Protein AF-A0A2G3A0T7-F1 (afdb_monomer_lite)

Radius of gyration: 26.29 Å; chains: 1; bounding box: 68×74×48 Å

Organism: Capsicum annuum (NCBI:txid4072)

Foldseek 3Di:
DDDQDQDPVDDDPVVNVVVVVVVCVPPPPCVVVVVVVVVVSCPPDDPVVVVVVVVVVVVCVVVCVDPPPPVVVVVVVVVVVPPDDDDPPDVVVVVVVVVVVVVVVVPDDDDDDDDDDDDDDDDDDDDDDPDPDDPPDCQPFFAAFPVRHFDKAPFWWQKFFDDPQDFQGKAWFQPDPDPVDSDDIFIFTDRPHSYATKGKDDQVDRTDGHGFPHWIWIAGQDCDDPVDNDRGFTWFFADQDPVLRWTFITTDADPHPQEDVRLRRIWGWHDDDPHIWIWRDDPSYVPDDDDTATWPFGQDPNTRTITGDNDTGGIGIGTDD

pLDDT: mean 70.05, std 23.47, range [32.56, 98.44]

InterPro domains:
  IPR002160 Proteinase inhibitor I3, Kunitz legume [PF00197] (143-319)
  IPR002160 Proteinase inhibitor I3, Kunitz legume [PTHR33107] (137-319)
  IPR002160 Proteinase inhibitor I3, Kunitz legume [SM00452] (142-321)
  IPR011065 Kunitz inhibitor STI-like superfamily [SSF50386] (140-319)

Secondary structure (DSSP, 8-state):
---PPPP-S-S-HHHHHHHHHHHHTT-TT-HHHHHHHHHHHHTT--HHHHHHHHHHHHHHHHTT----HHHHHHHHHHHHHH--S---TTHHHHHHHHHHHHHHTT--------------------------PPP---TTTB-B-TTSPBPBTT--EEEEE--TT---EEEEEE--S-TT---SEEEEEESSS-BPPEEEEBTTBSSSBPBTT--BEEEEE-S--SS-S-SEEEEEEEEEETTTTEEEEEEEE--S--STTTGGG-BEEEEETTEEEEEE---S-TT-----EEEEEEEETTEEEEEEESSPPPEEEEE--

Structure (mmCIF, N/CA/C/O backbone):
data_AF-A0A2G3A0T7-F1
#
_entry.id   AF-A0A2G3A0T7-F1
#
loop_
_atom_site.group_PDB
_atom_site.id
_atom_site.type_symbol
_atom_site.label_atom_id
_atom_site.label_alt_id
_atom_site.label_comp_id
_atom_site.label_asym_id
_atom_site.label_entity_id
_atom_site.label_seq_id
_atom_site.pdbx_PDB_ins_code
_atom_site.Cartn_x
_atom_site.Cartn_y
_atom_site.Cartn_z
_atom_site.occupancy
_atom_site.B_iso_or_equiv
_atom_site.auth_seq_id
_atom_site.auth_comp_id
_atom_site.auth_asym_id
_atom_site.auth_atom_id
_atom_site.pdbx_PDB_model_num
ATOM 1 N N . MET A 1 1 ? 21.522 -25.160 23.144 1.00 37.66 1 MET A N 1
ATOM 2 C CA . MET A 1 1 ? 20.423 -25.607 22.257 1.00 37.66 1 MET A CA 1
ATOM 3 C C . MET A 1 1 ? 19.149 -24.912 22.703 1.00 37.66 1 MET A C 1
ATOM 5 O O . MET A 1 1 ? 18.962 -24.845 23.916 1.00 37.66 1 MET A O 1
ATOM 9 N N . PRO A 1 2 ? 18.321 -24.372 21.790 1.00 40.88 2 PRO A N 1
ATOM 10 C CA . PRO A 1 2 ? 17.010 -23.852 22.168 1.00 40.88 2 PRO A CA 1
ATOM 11 C C . PRO A 1 2 ? 16.189 -24.997 22.768 1.00 40.88 2 PRO A C 1
ATOM 13 O O . PRO A 1 2 ? 16.225 -26.115 22.252 1.00 40.88 2 PRO A O 1
ATOM 16 N N . LYS A 1 3 ? 15.519 -24.745 23.892 1.00 46.75 3 LYS A N 1
ATOM 17 C CA . LYS A 1 3 ? 14.607 -25.710 24.509 1.00 46.75 3 LYS A CA 1
ATOM 18 C C . LYS A 1 3 ? 13.238 -25.510 23.863 1.00 46.75 3 LYS A C 1
ATOM 20 O O . LYS A 1 3 ? 12.672 -24.433 24.006 1.00 46.75 3 LYS A O 1
ATOM 25 N N . PHE A 1 4 ? 12.752 -26.512 23.138 1.00 52.09 4 PHE A N 1
ATOM 26 C CA . PHE A 1 4 ? 11.410 -26.509 22.554 1.00 52.09 4 PHE A CA 1
ATOM 27 C C . PHE A 1 4 ? 10.452 -27.257 23.490 1.00 52.09 4 PHE A C 1
ATOM 29 O O . PHE A 1 4 ? 10.818 -28.297 24.042 1.00 52.09 4 PHE A O 1
ATOM 36 N N . GLU A 1 5 ? 9.248 -26.722 23.689 1.00 53.47 5 GLU A N 1
ATOM 37 C CA . GLU A 1 5 ? 8.197 -27.375 24.478 1.00 53.47 5 GLU A CA 1
ATOM 38 C C . GLU A 1 5 ? 7.549 -28.505 23.670 1.00 53.47 5 GLU A C 1
ATOM 40 O O . GLU A 1 5 ? 7.187 -28.317 22.510 1.00 53.47 5 GLU A O 1
ATOM 45 N N . LYS A 1 6 ? 7.402 -29.686 24.285 1.00 55.03 6 LYS A N 1
ATOM 46 C CA . LYS A 1 6 ? 6.660 -30.811 23.700 1.00 55.03 6 LYS A CA 1
ATOM 47 C C . LYS A 1 6 ? 5.160 -30.525 23.771 1.00 55.03 6 LYS A C 1
ATOM 49 O O . LYS A 1 6 ? 4.695 -29.987 24.771 1.00 55.03 6 LYS A O 1
ATOM 54 N N . TYR A 1 7 ? 4.414 -30.911 22.738 1.00 51.22 7 TYR A N 1
ATOM 55 C CA . TYR A 1 7 ? 2.954 -30.851 22.761 1.00 51.22 7 TYR A CA 1
ATOM 56 C C . TYR A 1 7 ? 2.413 -31.836 23.802 1.00 51.22 7 TYR A C 1
ATOM 58 O O . TYR A 1 7 ? 2.694 -33.031 23.724 1.00 51.22 7 TYR A O 1
ATOM 66 N N . ASP A 1 8 ? 1.654 -31.344 24.774 1.00 54.09 8 ASP A N 1
ATOM 67 C CA . ASP A 1 8 ? 1.143 -32.120 25.909 1.00 54.09 8 ASP A CA 1
ATOM 68 C C . ASP A 1 8 ? -0.277 -32.668 25.680 1.00 54.09 8 ASP A C 1
ATOM 70 O O . ASP A 1 8 ? -0.923 -33.125 26.619 1.00 54.09 8 ASP A O 1
ATOM 74 N N . VAL A 1 9 ? -0.745 -32.677 24.422 1.00 46.41 9 VAL A N 1
ATOM 75 C CA . VAL A 1 9 ? -2.073 -33.169 23.996 1.00 46.41 9 VAL A CA 1
ATOM 76 C C . VAL A 1 9 ? -3.235 -32.267 24.454 1.00 46.41 9 VAL A C 1
ATOM 78 O O . VAL A 1 9 ? -4.388 -32.496 24.085 1.00 46.41 9 VAL A O 1
ATOM 81 N N . HIS A 1 10 ? -2.959 -31.178 25.178 1.00 49.62 10 HIS A N 1
ATOM 82 C CA . HIS A 1 10 ? -3.957 -30.191 25.570 1.00 49.62 10 HIS A CA 1
ATOM 83 C C . HIS A 1 10 ? -3.736 -28.855 24.841 1.00 49.62 10 HIS A C 1
ATOM 85 O O . HIS A 1 10 ? -2.662 -28.266 24.851 1.00 49.62 10 HIS A O 1
ATOM 91 N N . GLY A 1 11 ? -4.787 -28.364 24.176 1.00 55.69 11 GLY A N 1
ATOM 92 C CA . GLY A 1 11 ? -4.761 -27.124 23.390 1.00 55.69 11 GLY A CA 1
ATOM 93 C C . GLY A 1 11 ? -4.838 -27.357 21.882 1.00 55.69 11 GLY A C 1
ATOM 94 O O . GLY A 1 11 ? -4.866 -28.490 21.419 1.00 55.69 11 GLY A O 1
ATOM 95 N N . ASP A 1 12 ? -4.910 -26.279 21.103 1.00 53.34 12 ASP A N 1
ATOM 96 C CA . ASP A 1 12 ? -5.075 -26.357 19.649 1.00 53.34 12 ASP A CA 1
ATOM 97 C C . ASP A 1 12 ? -3.777 -26.827 18.945 1.00 53.34 12 ASP A C 1
ATOM 99 O O . ASP A 1 12 ? -2.753 -26.129 19.008 1.00 53.34 12 ASP A O 1
ATOM 103 N N . PRO A 1 13 ? -3.802 -27.972 18.231 1.00 48.03 13 PRO A N 1
ATOM 104 C CA . PRO A 1 13 ? -2.652 -28.477 17.485 1.00 48.03 13 PRO A CA 1
ATOM 105 C C . PRO A 1 13 ? -2.130 -27.492 16.429 1.00 48.03 13 PRO A C 1
ATOM 107 O O . PRO A 1 13 ? -0.926 -27.460 16.163 1.00 48.03 13 PRO A O 1
ATOM 110 N N . VAL A 1 14 ? -3.008 -26.668 15.838 1.00 48.84 14 VAL A N 1
ATOM 111 C CA . VAL A 1 14 ? -2.636 -25.686 14.804 1.00 48.84 14 VAL A CA 1
ATOM 112 C C . VAL A 1 14 ? -1.808 -24.558 15.413 1.00 48.84 14 VAL A C 1
ATOM 114 O O . VAL A 1 14 ? -0.785 -24.159 14.852 1.00 48.84 14 VAL A O 1
ATOM 117 N N . THR A 1 15 ? -2.200 -24.084 16.592 1.00 52.69 15 THR A N 1
ATOM 118 C CA . THR A 1 15 ? -1.457 -23.086 17.367 1.00 52.69 15 THR A CA 1
ATOM 119 C C . THR A 1 15 ? -0.093 -23.615 17.812 1.00 52.69 15 THR A C 1
ATOM 121 O O . THR A 1 15 ? 0.907 -22.900 17.693 1.00 52.69 15 THR A O 1
ATOM 124 N N . HIS A 1 16 ? -0.012 -24.877 18.249 1.00 51.62 16 HIS A N 1
ATOM 125 C CA . HIS A 1 16 ? 1.265 -25.493 18.621 1.00 51.62 16 HIS A CA 1
ATOM 126 C C . HIS A 1 16 ? 2.205 -25.633 17.412 1.00 51.62 16 HIS A C 1
ATOM 128 O O . HIS A 1 16 ? 3.370 -25.237 17.481 1.00 51.62 16 HIS A O 1
ATOM 134 N N . LEU A 1 17 ? 1.684 -26.102 16.273 1.00 50.59 17 LEU A N 1
ATOM 135 C CA . LEU A 1 17 ? 2.450 -26.229 15.032 1.00 50.59 17 LEU A CA 1
ATOM 136 C C . LEU A 1 17 ? 2.937 -24.862 14.525 1.00 50.59 17 LEU A C 1
ATOM 138 O O . LEU A 1 17 ? 4.091 -24.718 14.127 1.00 50.59 17 LEU A O 1
ATOM 142 N N . ARG A 1 18 ? 2.093 -23.827 14.608 1.00 53.72 18 ARG A N 1
ATOM 143 C CA . ARG A 1 18 ? 2.446 -22.451 14.229 1.00 53.72 18 ARG A CA 1
ATOM 144 C C . ARG A 1 18 ? 3.548 -21.877 15.125 1.00 53.72 18 ARG A C 1
ATOM 146 O O . ARG A 1 18 ? 4.493 -21.280 14.611 1.00 53.72 18 ARG A O 1
ATOM 153 N N . ARG A 1 19 ? 3.474 -22.094 16.445 1.00 56.75 19 ARG A N 1
ATOM 154 C CA . ARG A 1 19 ? 4.521 -21.691 17.404 1.00 56.75 19 ARG A CA 1
ATOM 155 C C . ARG A 1 19 ? 5.843 -22.406 17.113 1.00 56.75 19 ARG A C 1
ATOM 157 O O . ARG A 1 19 ? 6.885 -21.754 17.099 1.00 56.75 19 ARG A O 1
ATOM 164 N N . TYR A 1 20 ? 5.792 -23.703 16.817 1.00 50.97 20 TYR A N 1
ATOM 165 C CA . TYR A 1 20 ? 6.959 -24.487 16.417 1.00 50.97 20 TYR A CA 1
ATOM 166 C C . TYR A 1 20 ? 7.601 -23.930 15.134 1.00 50.97 20 TYR A C 1
ATOM 168 O O . TYR A 1 20 ? 8.773 -23.561 15.154 1.00 50.97 20 TYR A O 1
ATOM 176 N N . CYS A 1 21 ? 6.832 -23.736 14.054 1.00 50.28 21 CYS A N 1
ATOM 177 C CA . CYS A 1 21 ? 7.324 -23.146 12.799 1.00 50.28 21 CYS A CA 1
ATOM 178 C C . CYS A 1 21 ? 7.928 -21.742 12.982 1.00 50.28 21 CYS A C 1
ATOM 180 O O . CYS A 1 21 ? 8.931 -21.411 12.348 1.00 50.28 21 CYS A O 1
ATOM 182 N N . ASN A 1 22 ? 7.363 -20.927 13.875 1.00 54.09 22 ASN A N 1
ATOM 183 C CA . ASN A 1 22 ? 7.884 -19.593 14.173 1.00 54.09 22 ASN A CA 1
ATOM 184 C C . ASN A 1 22 ? 9.228 -19.634 14.919 1.00 54.09 22 ASN A C 1
ATOM 186 O O . ASN A 1 22 ? 10.112 -18.838 14.609 1.00 54.09 22 ASN A O 1
ATOM 190 N N . GLN A 1 23 ? 9.436 -20.589 15.833 1.00 50.72 23 GLN A N 1
ATOM 191 C CA . GLN A 1 23 ? 10.726 -20.773 16.516 1.00 50.72 23 GLN A CA 1
ATOM 192 C C . GLN A 1 23 ? 11.813 -21.359 15.588 1.00 50.72 23 GLN A C 1
ATOM 194 O O . GLN A 1 23 ? 13.008 -21.168 15.824 1.00 50.72 23 GLN A O 1
ATOM 199 N N . LEU A 1 24 ? 11.420 -22.016 14.489 1.00 47.44 24 LEU A N 1
ATOM 200 C CA . LEU A 1 24 ? 12.338 -22.530 13.464 1.00 47.44 24 LEU A CA 1
ATOM 201 C C . LEU A 1 24 ? 12.912 -21.452 12.535 1.00 47.44 24 LEU A C 1
ATOM 203 O O . LEU A 1 24 ? 14.000 -21.657 11.991 1.00 47.44 24 LEU A O 1
ATOM 207 N N . ARG A 1 25 ? 12.261 -20.285 12.398 1.00 52.59 25 ARG A N 1
ATOM 208 C CA . ARG A 1 25 ? 12.725 -19.182 11.524 1.00 52.59 25 ARG A CA 1
ATOM 209 C C . ARG A 1 25 ? 14.124 -18.650 11.870 1.00 52.59 25 ARG A C 1
ATOM 211 O O . ARG A 1 25 ? 14.748 -18.032 11.016 1.00 52.59 25 ARG A O 1
ATOM 218 N N . GLY A 1 26 ? 14.645 -18.925 13.070 1.00 46.41 26 GLY A N 1
ATOM 219 C CA . GLY A 1 26 ? 16.006 -18.558 13.493 1.00 46.41 26 GLY A CA 1
ATOM 220 C C . GLY A 1 26 ? 17.094 -19.626 13.279 1.00 46.41 26 GLY A C 1
ATOM 221 O O . GLY A 1 26 ? 18.244 -19.396 13.646 1.00 46.41 26 GLY A O 1
ATOM 222 N N . SER A 1 27 ? 16.767 -20.801 12.724 1.00 44.50 27 SER A N 1
ATOM 223 C CA . SER A 1 27 ? 17.650 -21.984 12.715 1.00 44.50 27 SER A CA 1
ATOM 224 C C . SER A 1 27 ? 18.099 -22.378 11.303 1.00 44.50 27 SER A C 1
ATOM 226 O O . SER A 1 27 ? 17.616 -23.356 10.741 1.00 44.50 27 SER A O 1
ATOM 228 N N . ARG A 1 28 ? 19.034 -21.638 10.700 1.00 42.53 28 ARG A N 1
ATOM 229 C CA . ARG A 1 28 ? 19.547 -21.962 9.355 1.00 42.53 28 ARG A CA 1
ATOM 230 C C . ARG A 1 28 ? 20.498 -23.179 9.403 1.00 42.53 28 ARG A C 1
ATOM 232 O O . ARG A 1 28 ? 21.482 -23.138 10.140 1.00 42.53 28 ARG A O 1
ATOM 239 N N . GLY A 1 29 ? 20.222 -24.232 8.619 1.00 43.25 29 GLY A N 1
ATOM 240 C CA . GLY A 1 29 ? 21.136 -25.366 8.368 1.00 43.25 29 GLY A CA 1
ATOM 241 C C . GLY A 1 29 ? 21.044 -26.575 9.315 1.00 43.25 29 GLY A C 1
ATOM 242 O O . GLY A 1 29 ? 22.068 -27.185 9.617 1.00 43.25 29 GLY A O 1
ATOM 243 N N . LYS A 1 30 ? 19.854 -26.908 9.833 1.00 43.34 30 LYS A N 1
ATOM 244 C CA . LYS A 1 30 ? 19.627 -28.091 10.697 1.00 43.34 30 LYS A CA 1
ATOM 245 C C . LYS A 1 30 ? 18.439 -28.952 10.242 1.00 43.34 30 LYS A C 1
ATOM 247 O O . LYS A 1 30 ? 17.829 -29.614 11.076 1.00 43.34 30 LYS A O 1
ATOM 252 N N . GLU A 1 31 ? 18.102 -28.948 8.948 1.00 43.31 31 GLU A N 1
ATOM 253 C CA . GLU A 1 31 ? 16.906 -29.621 8.411 1.00 43.31 31 GLU A CA 1
ATOM 254 C C . GLU A 1 31 ? 16.818 -31.121 8.768 1.00 43.31 31 GLU A C 1
ATOM 256 O O . GLU A 1 31 ? 15.739 -31.610 9.089 1.00 43.31 31 GLU A O 1
ATOM 261 N N . GLU A 1 32 ? 17.941 -31.843 8.815 1.00 37.69 32 GLU A N 1
ATOM 262 C CA . GLU A 1 32 ? 17.977 -33.281 9.148 1.00 37.69 32 GLU A CA 1
ATOM 263 C C . GLU A 1 32 ? 17.625 -33.574 10.619 1.00 37.69 32 GLU A C 1
ATOM 265 O O . GLU A 1 32 ? 16.897 -34.520 10.919 1.00 37.69 32 GLU A O 1
ATOM 270 N N . LEU A 1 33 ? 18.077 -32.720 11.543 1.00 38.34 33 LEU A N 1
ATOM 271 C CA . LEU A 1 33 ? 17.747 -32.796 12.973 1.00 38.34 33 LEU A CA 1
ATOM 272 C C . LEU A 1 33 ? 16.274 -32.453 13.234 1.00 38.34 33 LEU A C 1
ATOM 274 O O . LEU A 1 33 ? 15.695 -32.924 14.207 1.00 38.34 33 LEU A O 1
ATOM 278 N N . LEU A 1 34 ? 15.676 -31.641 12.359 1.00 42.34 34 LEU A N 1
ATOM 279 C CA . LEU A 1 34 ? 14.283 -31.207 12.428 1.00 42.34 34 LEU A CA 1
ATOM 280 C C . LEU A 1 34 ? 13.319 -32.268 11.895 1.00 42.34 34 LEU A C 1
ATOM 282 O O . LEU A 1 34 ? 12.273 -32.486 12.500 1.00 42.34 34 LEU A O 1
ATOM 286 N N . MET A 1 35 ? 13.697 -32.977 10.829 1.00 44.88 35 MET A N 1
ATOM 287 C CA . MET A 1 35 ? 12.936 -34.124 10.323 1.00 44.88 35 MET A CA 1
ATOM 288 C C . MET A 1 35 ? 12.949 -35.292 11.317 1.00 44.88 35 MET A C 1
ATOM 290 O O . MET A 1 35 ? 11.902 -35.875 11.580 1.00 44.88 35 MET A O 1
ATOM 294 N N . ALA A 1 36 ? 14.093 -35.563 11.959 1.00 41.41 36 ALA A N 1
ATOM 295 C CA . ALA A 1 36 ? 14.185 -36.571 13.018 1.00 41.41 36 ALA A CA 1
ATOM 296 C C . ALA A 1 36 ? 13.310 -36.230 14.244 1.00 41.41 36 ALA A C 1
ATOM 298 O O . ALA A 1 36 ? 12.705 -37.118 14.837 1.00 41.41 36 ALA A O 1
ATOM 299 N N . TYR A 1 37 ? 13.201 -34.944 14.602 1.00 44.84 37 TYR A N 1
ATOM 300 C CA . TYR A 1 37 ? 12.363 -34.481 15.717 1.00 44.84 37 TYR A CA 1
ATOM 301 C C . TYR A 1 37 ? 10.867 -34.450 15.366 1.00 44.84 37 TYR A C 1
ATOM 303 O O . TYR A 1 37 ? 10.023 -34.669 16.234 1.00 44.84 37 TYR A O 1
ATOM 311 N N . PHE A 1 38 ? 10.527 -34.188 14.098 1.00 48.66 38 PHE A N 1
ATOM 312 C CA . PHE A 1 38 ? 9.159 -34.296 13.593 1.00 48.66 38 PHE A CA 1
ATOM 313 C C . PHE A 1 38 ? 8.677 -35.749 13.647 1.00 48.66 38 PHE A C 1
ATOM 315 O O . PHE A 1 38 ? 7.606 -35.995 14.198 1.00 48.66 38 PHE A O 1
ATOM 322 N N . ASP A 1 39 ? 9.499 -36.705 13.212 1.00 46.19 39 ASP A N 1
ATOM 323 C CA . ASP A 1 39 ? 9.243 -38.139 13.399 1.00 46.19 39 ASP A CA 1
ATOM 324 C C . ASP A 1 39 ? 9.080 -38.507 14.886 1.00 46.19 39 ASP A C 1
ATOM 326 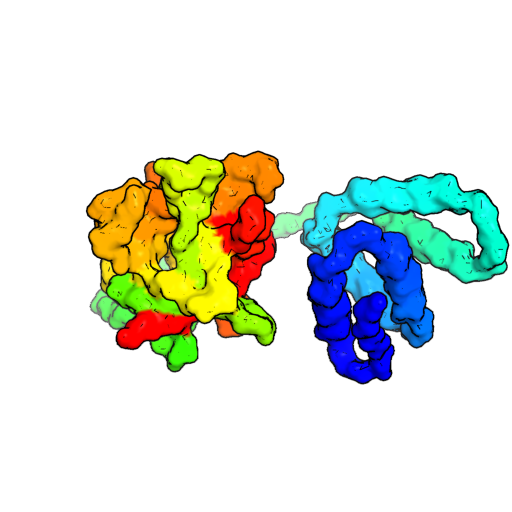O O . ASP A 1 39 ? 8.147 -39.222 15.254 1.00 46.19 39 ASP A O 1
ATOM 330 N N . GLU A 1 40 ? 9.916 -37.957 15.776 1.00 46.09 40 GLU A N 1
ATOM 331 C CA . GLU A 1 40 ? 9.810 -38.179 17.227 1.00 46.09 40 GLU A CA 1
ATOM 332 C C . GLU A 1 40 ? 8.498 -37.605 17.811 1.00 46.09 40 GLU A C 1
ATOM 334 O O . GLU A 1 40 ? 7.885 -38.210 18.696 1.00 46.09 40 GLU A O 1
ATOM 339 N N . SER A 1 41 ? 8.011 -36.484 17.258 1.00 46.25 41 SER A N 1
ATOM 340 C CA . SER A 1 41 ? 6.737 -35.833 17.615 1.00 46.25 41 SER A CA 1
ATOM 341 C C . SER A 1 41 ? 5.486 -36.571 17.120 1.00 46.25 41 SER A C 1
ATOM 343 O O . SER A 1 41 ? 4.375 -36.268 17.561 1.00 46.25 41 SER A O 1
ATOM 345 N N . LEU A 1 42 ? 5.647 -37.530 16.201 1.00 50.50 42 LEU A N 1
ATOM 346 C CA . LEU A 1 42 ? 4.579 -38.422 15.743 1.00 50.50 42 LEU A CA 1
ATOM 347 C C . LEU A 1 42 ? 4.444 -39.668 16.631 1.00 50.50 42 LEU A C 1
ATOM 349 O O . LEU A 1 42 ? 3.423 -40.357 16.554 1.00 50.50 42 LEU A O 1
ATOM 353 N N . SER A 1 43 ? 5.421 -39.949 17.503 1.00 45.59 43 SER A N 1
ATOM 354 C CA . SER A 1 43 ? 5.334 -41.082 18.424 1.00 45.59 43 SER A CA 1
ATOM 355 C C . SER A 1 43 ? 4.227 -40.854 19.466 1.00 45.59 43 SER A C 1
ATOM 357 O O . SER A 1 43 ? 4.245 -39.894 20.232 1.00 45.59 43 SER A O 1
ATOM 359 N N . GLY A 1 44 ? 3.220 -41.732 19.462 1.00 49.47 44 GLY A N 1
ATOM 360 C CA . GLY A 1 44 ? 2.085 -41.677 20.392 1.00 49.47 44 GLY A CA 1
ATOM 361 C C . GLY A 1 44 ? 0.808 -41.005 19.870 1.00 49.47 44 GLY A C 1
ATOM 362 O O . GLY A 1 44 ? -0.150 -40.912 20.634 1.00 49.47 44 GLY A O 1
ATOM 363 N N . LYS A 1 45 ? 0.745 -40.577 18.599 1.00 52.66 45 LYS A N 1
ATOM 364 C CA . LYS A 1 45 ? -0.501 -40.063 17.992 1.00 52.66 45 LYS A CA 1
ATOM 365 C C . LYS A 1 45 ? -1.474 -41.187 17.635 1.00 52.66 45 LYS A C 1
ATOM 367 O O . LYS A 1 45 ? -1.062 -42.280 17.243 1.00 52.66 45 LYS A O 1
ATOM 372 N N . SER A 1 46 ? -2.774 -40.916 17.739 1.00 45.56 46 SER A N 1
ATOM 373 C CA . SER A 1 46 ? -3.803 -41.879 17.346 1.00 45.56 46 SER A CA 1
ATOM 374 C C . SER A 1 46 ? -3.934 -41.941 15.820 1.00 45.56 46 SER A C 1
ATOM 376 O O . SER A 1 46 ? -3.816 -40.935 15.121 1.00 45.56 46 SER A O 1
ATOM 378 N N . PHE A 1 47 ? -4.215 -43.130 15.284 1.00 38.41 47 PHE A N 1
ATOM 379 C CA . PHE A 1 47 ? -4.393 -43.369 13.844 1.00 38.41 47 PHE A CA 1
ATOM 380 C C . PHE A 1 47 ? -5.402 -42.402 13.190 1.00 38.41 47 PHE A C 1
ATOM 382 O O . PHE A 1 47 ? -5.209 -41.966 12.060 1.00 38.41 47 PHE A O 1
ATOM 389 N N . ILE A 1 48 ? -6.427 -41.983 13.936 1.00 40.12 48 ILE A N 1
ATOM 390 C CA . ILE A 1 48 ? -7.454 -41.029 13.494 1.00 40.12 48 ILE A CA 1
ATOM 391 C C . ILE A 1 48 ? -6.880 -39.625 13.242 1.00 40.12 48 ILE A C 1
ATOM 393 O O . ILE A 1 48 ? -7.324 -38.931 12.332 1.00 40.12 48 ILE A O 1
ATOM 397 N N . GLU A 1 49 ? -5.887 -39.188 14.014 1.00 44.72 49 GLU A N 1
ATOM 398 C CA . GLU A 1 49 ? -5.248 -37.877 13.826 1.00 44.72 49 GLU A CA 1
ATOM 399 C C . GLU A 1 49 ? -4.332 -37.875 12.602 1.00 44.72 49 GLU A C 1
ATOM 401 O O . GLU A 1 49 ? -4.233 -36.870 11.900 1.00 44.72 49 GLU A O 1
ATOM 406 N N . VAL A 1 50 ? -3.720 -39.023 12.303 1.00 46.09 50 VAL A N 1
ATOM 407 C CA . VAL A 1 50 ? -2.931 -39.226 11.083 1.00 46.09 50 VAL A CA 1
ATOM 408 C C . VAL A 1 50 ? -3.833 -39.259 9.846 1.00 46.09 50 VAL A C 1
ATOM 410 O O . VAL A 1 50 ? -3.511 -38.610 8.852 1.00 46.09 50 VAL A O 1
ATOM 413 N N . LEU A 1 51 ? -4.994 -39.920 9.923 1.00 42.47 51 LEU A N 1
ATOM 414 C CA . LEU A 1 51 ? -5.991 -39.929 8.846 1.00 42.47 51 LEU A CA 1
ATOM 415 C C . LEU A 1 51 ? -6.521 -38.523 8.528 1.00 42.47 51 LEU A C 1
ATOM 417 O O . LEU A 1 51 ? -6.548 -38.138 7.364 1.00 42.47 51 LEU A O 1
ATOM 421 N N . LYS A 1 52 ? -6.830 -37.715 9.550 1.00 44.66 52 LYS A N 1
ATOM 422 C CA . LYS A 1 52 ? -7.280 -36.321 9.369 1.00 44.66 52 LYS A CA 1
ATOM 423 C C . LYS A 1 52 ? -6.241 -35.446 8.667 1.00 44.66 52 LYS A C 1
ATOM 425 O O . LYS A 1 52 ? -6.593 -34.598 7.852 1.00 44.66 52 LYS A O 1
ATOM 430 N N . MET A 1 53 ? -4.955 -35.651 8.956 1.00 49.75 53 MET A N 1
ATOM 431 C CA . MET A 1 53 ? -3.878 -34.941 8.257 1.00 49.75 53 MET A CA 1
ATOM 432 C C . MET A 1 53 ? -3.753 -35.397 6.796 1.00 49.75 53 MET A C 1
ATOM 434 O O . MET A 1 53 ? -3.508 -34.562 5.928 1.00 49.75 53 MET A O 1
ATOM 438 N N . GLY A 1 54 ? -3.967 -36.686 6.516 1.00 45.97 54 GLY A N 1
ATOM 439 C CA . GLY A 1 54 ? -4.007 -37.229 5.155 1.00 45.97 54 GLY A CA 1
ATOM 440 C C . GLY A 1 54 ? -5.155 -36.659 4.317 1.00 45.97 54 GLY A C 1
ATOM 441 O O . GLY A 1 54 ? -4.914 -36.169 3.216 1.00 45.97 54 GLY A O 1
ATOM 442 N N . GLU A 1 55 ? -6.371 -36.630 4.866 1.00 46.56 55 GLU A N 1
ATOM 443 C CA . GLU A 1 55 ? -7.569 -36.091 4.200 1.00 46.56 55 GLU A CA 1
ATOM 444 C C . GLU A 1 55 ? -7.426 -34.596 3.869 1.00 46.56 55 GLU A C 1
ATOM 446 O O . GLU A 1 55 ? -7.778 -34.160 2.775 1.00 46.56 55 GLU A O 1
ATOM 451 N N . MET A 1 56 ? -6.825 -33.805 4.767 1.00 50.16 56 MET A N 1
ATOM 452 C CA . MET A 1 56 ? -6.548 -32.381 4.526 1.00 50.16 56 MET A CA 1
ATOM 453 C C . MET A 1 56 ? -5.497 -32.140 3.431 1.00 50.16 56 MET A C 1
ATOM 455 O O . MET A 1 56 ? -5.524 -31.105 2.761 1.00 50.16 56 MET A O 1
ATOM 459 N N . ILE A 1 57 ? -4.548 -33.064 3.262 1.00 51.31 57 ILE A N 1
ATOM 460 C CA . ILE A 1 57 ? -3.554 -33.006 2.183 1.00 51.31 57 ILE A CA 1
ATOM 461 C C . ILE A 1 57 ? -4.207 -33.412 0.857 1.00 51.31 57 ILE A C 1
ATOM 463 O O . ILE A 1 57 ? -3.977 -32.755 -0.157 1.00 51.31 57 ILE A O 1
ATOM 467 N N . GLU A 1 58 ? -5.055 -34.440 0.867 1.00 46.09 58 GLU A N 1
ATOM 468 C CA . GLU A 1 58 ? -5.799 -34.914 -0.301 1.00 46.09 58 GLU A CA 1
ATOM 469 C C . GLU A 1 58 ? -6.767 -33.851 -0.844 1.00 46.09 58 GLU A C 1
ATOM 471 O O . GLU A 1 58 ? -6.762 -33.576 -2.045 1.00 46.09 58 GLU A O 1
ATOM 476 N N . ASP A 1 59 ? -7.526 -33.188 0.033 1.00 48.38 59 ASP A N 1
ATOM 477 C CA . ASP A 1 59 ? -8.430 -32.084 -0.316 1.00 48.38 59 ASP A CA 1
ATOM 478 C C . ASP A 1 59 ? -7.675 -30.911 -0.963 1.00 48.38 59 ASP A C 1
ATOM 480 O O . ASP A 1 59 ? -8.065 -30.391 -2.010 1.00 48.38 59 ASP A O 1
ATOM 484 N N . ARG A 1 60 ? -6.505 -30.553 -0.421 1.00 48.62 60 ARG A N 1
ATOM 485 C CA . ARG A 1 60 ? -5.656 -29.478 -0.962 1.00 48.62 60 ARG A CA 1
ATOM 486 C C . ARG A 1 60 ? -4.940 -29.840 -2.267 1.00 48.62 60 ARG A C 1
ATOM 488 O O . ARG A 1 60 ? -4.568 -28.937 -3.017 1.00 48.62 60 ARG A O 1
ATOM 495 N N . ILE A 1 61 ? -4.752 -31.129 -2.555 1.00 49.03 61 ILE A N 1
ATOM 496 C CA . ILE A 1 61 ? -4.265 -31.616 -3.856 1.00 49.03 61 ILE A CA 1
ATOM 497 C C . ILE A 1 61 ? -5.407 -31.606 -4.882 1.00 49.03 61 ILE A C 1
ATOM 499 O O . ILE A 1 61 ? -5.223 -31.079 -5.978 1.00 49.03 61 ILE A O 1
ATOM 503 N N . LYS A 1 62 ? -6.594 -32.115 -4.520 1.00 44.47 62 LYS A N 1
ATOM 504 C CA . LYS A 1 62 ? -7.794 -32.149 -5.381 1.00 44.47 62 LYS A CA 1
ATOM 505 C C . LYS A 1 62 ? -8.280 -30.755 -5.777 1.00 44.47 62 LYS A C 1
ATOM 507 O O . LYS A 1 62 ? -8.692 -30.550 -6.912 1.00 44.47 62 LYS A O 1
ATOM 512 N N . THR A 1 63 ? -8.171 -29.789 -4.869 1.00 48.62 63 THR A N 1
ATOM 513 C CA . THR A 1 63 ? -8.532 -28.381 -5.112 1.00 48.62 63 THR A CA 1
ATOM 514 C C . THR A 1 63 ? -7.424 -27.574 -5.800 1.00 48.62 63 THR A C 1
ATOM 516 O O . THR A 1 63 ? -7.586 -26.378 -6.030 1.00 48.62 63 THR A O 1
ATOM 519 N N . GLY A 1 64 ? -6.283 -28.191 -6.138 1.00 39.78 64 GLY A N 1
ATOM 520 C CA . GLY A 1 64 ? -5.187 -27.525 -6.850 1.00 39.78 64 GLY A CA 1
ATOM 521 C C . GLY A 1 64 ? -4.401 -26.502 -6.019 1.00 39.78 64 GLY A C 1
ATOM 522 O O . GLY A 1 64 ? -3.579 -25.769 -6.566 1.00 39.78 64 GLY A O 1
ATOM 523 N N . HIS A 1 65 ? -4.599 -26.465 -4.698 1.00 43.19 65 HIS A N 1
ATOM 524 C CA . HIS A 1 65 ? -3.883 -25.581 -3.768 1.00 43.19 65 HIS A CA 1
ATOM 525 C C . HIS A 1 65 ? -2.438 -26.031 -3.473 1.00 43.19 65 HIS A C 1
ATOM 527 O O . HIS A 1 65 ? -1.672 -25.285 -2.858 1.00 43.19 65 HIS A O 1
ATOM 533 N N . ILE A 1 66 ? -2.038 -27.230 -3.909 1.00 45.59 66 ILE A N 1
ATOM 534 C CA . ILE A 1 66 ? -0.661 -27.738 -3.831 1.00 45.59 66 ILE A CA 1
ATOM 535 C C . ILE A 1 66 ? -0.177 -28.058 -5.252 1.00 45.59 66 ILE A C 1
ATOM 537 O O . ILE A 1 66 ? -0.527 -29.079 -5.834 1.00 45.59 66 ILE A O 1
ATOM 541 N N . VAL A 1 67 ? 0.658 -27.181 -5.817 1.00 41.53 67 VAL A N 1
ATOM 542 C CA . VAL A 1 67 ? 0.988 -27.171 -7.260 1.00 41.53 67 VAL A CA 1
ATOM 543 C C . VAL A 1 67 ? 2.304 -27.879 -7.612 1.00 41.53 67 VAL A C 1
ATOM 545 O O . VAL A 1 67 ? 2.869 -27.649 -8.677 1.00 41.53 67 VAL A O 1
ATOM 548 N N . SER A 1 68 ? 2.853 -28.742 -6.753 1.00 46.66 68 SER A N 1
ATOM 549 C CA . SER A 1 68 ? 4.099 -29.437 -7.111 1.00 46.66 68 SER A CA 1
ATOM 550 C C . SER A 1 68 ? 4.082 -30.929 -6.834 1.00 46.66 68 SER A C 1
ATOM 552 O O . SER A 1 68 ? 4.840 -31.474 -6.031 1.00 46.66 68 SER A O 1
ATOM 554 N N . PHE A 1 69 ? 3.264 -31.604 -7.636 1.00 42.03 69 PHE A N 1
ATOM 555 C CA . PHE A 1 69 ? 3.374 -33.029 -7.929 1.00 42.03 69 PHE A CA 1
ATOM 556 C C . PHE A 1 69 ? 4.808 -33.441 -8.332 1.00 42.03 69 PHE A C 1
ATOM 558 O O . PHE A 1 69 ? 5.244 -34.545 -8.023 1.00 42.03 69 PHE A O 1
ATOM 565 N N . ALA A 1 70 ? 5.587 -32.546 -8.958 1.00 41.16 70 ALA A N 1
ATOM 566 C CA . ALA A 1 70 ? 6.975 -32.806 -9.352 1.00 41.16 70 ALA A CA 1
ATOM 567 C C . ALA A 1 70 ? 7.944 -32.903 -8.158 1.00 41.16 70 ALA A C 1
ATOM 569 O O . ALA A 1 70 ? 8.815 -33.772 -8.157 1.00 41.16 70 ALA A O 1
ATOM 570 N N . ILE A 1 71 ? 7.773 -32.061 -7.130 1.00 39.94 71 ILE A N 1
ATOM 571 C CA . ILE A 1 71 ? 8.589 -32.107 -5.904 1.00 39.94 71 ILE A CA 1
ATOM 572 C C . ILE A 1 71 ? 8.199 -33.315 -5.050 1.00 39.94 71 ILE A C 1
ATOM 574 O O . ILE A 1 71 ? 9.082 -34.012 -4.553 1.00 39.94 71 ILE A O 1
ATOM 578 N N . LEU A 1 72 ? 6.901 -33.625 -4.943 1.00 41.06 72 LEU A N 1
ATOM 579 C CA . LEU A 1 72 ? 6.454 -34.830 -4.240 1.00 41.06 72 LEU A CA 1
ATOM 580 C C . LEU A 1 72 ? 7.009 -36.098 -4.914 1.00 41.06 72 LEU A C 1
ATOM 582 O O . LEU A 1 72 ? 7.635 -36.923 -4.254 1.00 41.06 72 LEU A O 1
ATOM 586 N N . LYS A 1 73 ? 6.885 -36.203 -6.245 1.00 43.16 73 LYS A N 1
ATOM 587 C CA . LYS A 1 73 ? 7.364 -37.343 -7.047 1.00 43.16 73 LYS A CA 1
ATOM 588 C C . LYS A 1 73 ? 8.890 -37.500 -7.016 1.00 43.16 73 LYS A C 1
ATOM 590 O O . LYS A 1 73 ? 9.374 -38.630 -6.966 1.00 43.16 73 LYS A O 1
ATOM 595 N N . ALA A 1 74 ? 9.646 -36.398 -7.008 1.00 44.72 74 ALA A N 1
ATOM 596 C CA . ALA A 1 74 ? 11.107 -36.424 -6.891 1.00 44.72 74 ALA A CA 1
ATOM 597 C C . ALA A 1 74 ? 11.571 -36.947 -5.519 1.00 44.72 74 ALA A C 1
ATOM 599 O O . ALA A 1 74 ? 12.517 -37.736 -5.449 1.00 44.72 74 ALA A O 1
ATOM 600 N N . THR A 1 75 ? 10.862 -36.573 -4.451 1.00 38.53 75 THR A N 1
ATOM 601 C CA . THR A 1 75 ? 11.133 -37.020 -3.076 1.00 38.53 75 THR A CA 1
ATOM 602 C C . THR A 1 75 ? 10.728 -38.486 -2.867 1.00 38.53 75 THR A C 1
ATOM 604 O O . THR A 1 75 ? 11.473 -39.258 -2.269 1.00 38.53 75 THR A O 1
ATOM 607 N N . THR A 1 76 ? 9.616 -38.948 -3.452 1.00 43.56 76 THR A N 1
ATOM 608 C CA . THR A 1 76 ? 9.229 -40.373 -3.399 1.00 43.56 76 THR A CA 1
ATOM 609 C C . THR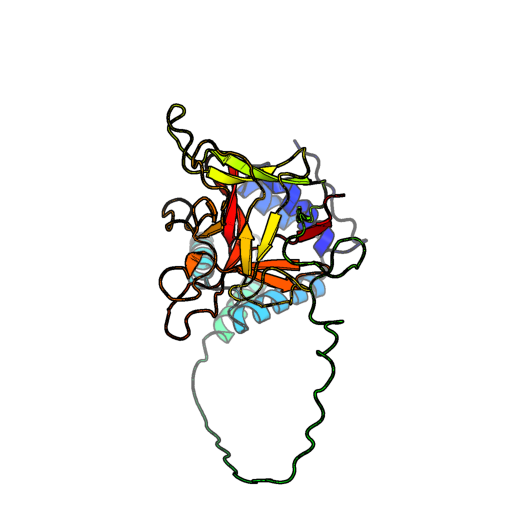 A 1 76 ? 10.204 -41.276 -4.169 1.00 43.56 76 THR A C 1
ATOM 611 O O . THR A 1 76 ? 10.556 -42.357 -3.696 1.00 43.56 76 THR A O 1
ATOM 614 N N . GLN A 1 77 ? 10.696 -40.835 -5.334 1.00 41.25 77 GLN A N 1
ATOM 615 C CA . GLN A 1 77 ? 11.666 -41.596 -6.139 1.00 41.25 77 GLN A CA 1
ATOM 616 C C . GLN A 1 77 ? 13.053 -41.699 -5.485 1.00 41.25 77 GLN A C 1
ATOM 618 O O . GLN A 1 77 ? 13.768 -42.678 -5.710 1.00 41.25 77 GLN A O 1
ATOM 623 N N . THR A 1 78 ? 13.439 -40.718 -4.666 1.00 36.84 78 THR A N 1
ATOM 624 C CA . THR A 1 78 ? 14.682 -40.761 -3.879 1.00 36.84 78 THR A CA 1
ATOM 625 C C . THR A 1 78 ? 14.548 -41.666 -2.655 1.00 36.84 78 THR A C 1
ATOM 627 O O . THR A 1 78 ? 15.468 -42.436 -2.383 1.00 36.84 78 THR A O 1
ATOM 630 N N . ILE A 1 79 ? 13.380 -41.688 -2.003 1.00 44.62 79 ILE A N 1
ATOM 631 C CA . ILE A 1 79 ? 13.079 -42.616 -0.899 1.00 44.62 79 ILE A CA 1
ATOM 632 C C . ILE A 1 79 ? 13.068 -44.080 -1.386 1.00 44.62 79 ILE A C 1
ATOM 634 O O . ILE A 1 79 ? 13.681 -44.942 -0.757 1.00 44.62 79 ILE A O 1
ATOM 638 N N . GLN A 1 80 ? 12.487 -44.369 -2.559 1.00 37.88 80 GLN A N 1
ATOM 639 C CA . GLN A 1 80 ? 12.513 -45.720 -3.150 1.00 37.88 80 GLN A CA 1
ATOM 640 C C . GLN A 1 80 ? 13.919 -46.198 -3.545 1.00 37.88 80 GLN A C 1
ATOM 642 O O . GLN A 1 80 ? 14.211 -47.390 -3.449 1.00 37.88 80 GLN A O 1
ATOM 647 N N . LYS A 1 81 ? 14.808 -45.294 -3.978 1.00 40.69 81 LYS A N 1
ATOM 648 C CA . LYS A 1 81 ? 16.206 -45.636 -4.303 1.00 40.69 81 LYS A CA 1
ATOM 649 C C . LYS A 1 81 ? 17.105 -45.772 -3.070 1.00 40.69 81 LYS A C 1
ATOM 651 O O . LYS A 1 81 ? 18.163 -46.386 -3.182 1.00 40.69 81 LYS A O 1
ATOM 656 N N . GLY A 1 82 ? 16.690 -45.235 -1.921 1.00 39.28 82 GLY A N 1
ATOM 657 C CA . GLY A 1 82 ? 17.430 -45.294 -0.657 1.00 39.28 82 GLY A CA 1
ATOM 658 C C . GLY A 1 82 ? 17.185 -46.552 0.185 1.00 39.28 82 GLY A C 1
ATOM 659 O O . GLY A 1 82 ? 17.969 -46.831 1.087 1.00 39.28 82 GLY A O 1
ATOM 660 N N . SER A 1 83 ? 16.151 -47.349 -0.106 1.00 40.50 83 SER A N 1
ATOM 661 C CA . SER A 1 83 ? 15.826 -48.542 0.690 1.00 40.50 83 SER A CA 1
ATOM 662 C C . SER A 1 83 ? 16.600 -49.785 0.225 1.00 40.50 83 SER A C 1
ATOM 664 O O . SER A 1 83 ? 16.085 -50.685 -0.441 1.00 40.50 83 SER A O 1
ATOM 666 N N . ARG A 1 84 ? 17.882 -49.860 0.594 1.00 41.84 84 ARG A N 1
ATOM 667 C CA . ARG A 1 84 ? 18.563 -51.146 0.802 1.00 41.84 84 ARG A CA 1
ATOM 668 C C . ARG A 1 84 ? 19.352 -51.083 2.104 1.00 41.84 84 ARG A C 1
ATOM 670 O O . ARG A 1 84 ? 20.383 -50.427 2.155 1.00 41.84 84 ARG A O 1
ATOM 677 N N . SER A 1 85 ? 18.890 -51.876 3.080 1.00 40.81 85 SER A N 1
ATOM 678 C CA . SER A 1 85 ? 19.458 -52.095 4.424 1.00 40.81 85 SER A CA 1
ATOM 679 C C . SER A 1 85 ? 19.028 -51.006 5.422 1.00 40.81 85 SER A C 1
ATOM 681 O O . SER A 1 85 ? 19.447 -49.870 5.290 1.00 40.81 85 SER A O 1
ATOM 683 N N . VAL A 1 86 ? 18.174 -51.242 6.427 1.00 32.56 86 VAL A N 1
ATOM 684 C CA . VAL A 1 86 ? 18.309 -52.194 7.549 1.00 32.56 86 VAL A CA 1
ATOM 685 C C . VAL A 1 86 ? 16.924 -52.539 8.148 1.00 32.56 86 VAL A C 1
ATOM 687 O O . VAL A 1 86 ? 15.961 -51.797 8.049 1.00 32.56 86 VAL A O 1
ATOM 690 N N . ARG A 1 87 ? 16.852 -53.721 8.765 1.00 36.81 87 ARG A N 1
ATOM 691 C CA . ARG A 1 87 ? 15.701 -54.510 9.237 1.00 36.81 87 ARG A CA 1
ATOM 692 C C . ARG A 1 87 ? 14.793 -53.828 10.287 1.00 36.81 87 ARG A C 1
ATOM 694 O O . ARG A 1 87 ? 15.128 -53.826 11.465 1.00 36.81 87 ARG A O 1
ATOM 701 N N . GLY A 1 88 ? 13.581 -53.449 9.866 1.00 34.34 88 GLY A N 1
ATOM 702 C CA . GLY A 1 88 ? 12.405 -53.134 10.700 1.00 34.34 88 GLY A CA 1
ATOM 703 C C . GLY A 1 88 ? 11.106 -53.725 10.122 1.00 34.34 88 GLY A C 1
ATOM 704 O O . GLY A 1 88 ? 10.071 -53.071 10.061 1.00 34.34 88 GLY A O 1
ATOM 705 N N . LYS A 1 89 ? 11.174 -54.969 9.630 1.00 40.31 89 LYS A N 1
ATOM 706 C CA . LYS A 1 89 ? 10.119 -55.634 8.848 1.00 40.31 89 LYS A CA 1
ATOM 707 C C . LYS A 1 89 ? 8.898 -56.021 9.694 1.00 40.31 89 LYS A C 1
ATOM 709 O O . LYS A 1 89 ? 8.826 -57.151 10.171 1.00 40.31 89 LYS A O 1
ATOM 714 N N . LYS A 1 90 ? 7.959 -55.089 9.873 1.00 36.78 90 LYS A N 1
ATOM 715 C CA . LYS A 1 90 ? 6.514 -55.396 9.933 1.00 36.78 90 LYS A CA 1
ATOM 716 C C . LYS A 1 90 ? 5.628 -54.168 9.698 1.00 36.78 90 LYS A C 1
ATOM 718 O O . LYS A 1 90 ? 4.563 -54.315 9.131 1.00 36.78 90 LYS A O 1
ATOM 723 N N . TYR A 1 91 ? 6.091 -52.970 10.059 1.00 33.06 91 TYR A N 1
ATOM 724 C CA . TYR A 1 91 ? 5.326 -51.722 9.883 1.00 33.06 91 TYR A CA 1
ATOM 725 C C . TYR A 1 91 ? 5.659 -50.968 8.582 1.00 33.06 91 TYR A C 1
ATOM 727 O O . TYR A 1 91 ? 4.935 -50.069 8.170 1.00 33.06 91 TYR A O 1
ATOM 735 N N . GLU A 1 92 ? 6.748 -51.353 7.915 1.00 35.41 92 GLU A N 1
ATOM 736 C CA . GLU A 1 92 ? 7.239 -50.729 6.680 1.00 35.41 92 GLU A CA 1
ATOM 737 C C . GLU A 1 92 ? 6.502 -51.242 5.426 1.00 35.41 92 GLU A C 1
ATOM 739 O O . GLU A 1 92 ? 6.336 -50.502 4.455 1.00 35.41 92 GLU A O 1
ATOM 744 N N . GLU A 1 93 ? 6.009 -52.488 5.463 1.00 35.50 93 GLU A N 1
ATOM 745 C CA . GLU A 1 93 ? 5.181 -53.078 4.397 1.00 35.50 93 GLU A CA 1
ATOM 746 C C . GLU A 1 93 ? 3.767 -52.480 4.392 1.00 35.50 93 GLU A C 1
ATOM 748 O O . GLU A 1 93 ? 3.252 -52.171 3.319 1.00 35.50 93 GLU A O 1
ATOM 753 N N . ASP A 1 94 ? 3.194 -52.195 5.567 1.00 36.50 94 ASP A N 1
ATOM 754 C CA . ASP A 1 94 ? 1.872 -51.565 5.680 1.00 36.50 94 ASP A CA 1
ATOM 755 C C . ASP A 1 94 ? 1.910 -50.076 5.296 1.00 36.50 94 ASP A C 1
ATOM 757 O O . ASP A 1 94 ? 1.028 -49.599 4.585 1.00 36.50 94 ASP A O 1
ATOM 761 N N . ALA A 1 95 ? 2.967 -49.343 5.673 1.00 38.62 95 ALA A N 1
ATOM 762 C CA . ALA A 1 95 ? 3.163 -47.946 5.272 1.00 38.62 95 ALA A CA 1
ATOM 763 C C . ALA A 1 95 ? 3.477 -47.802 3.771 1.00 38.62 95 ALA A C 1
ATOM 765 O O . ALA A 1 95 ? 2.968 -46.894 3.108 1.00 38.62 95 ALA A O 1
ATOM 766 N N . SER A 1 96 ? 4.264 -48.729 3.211 1.00 38.78 96 SER A N 1
ATOM 767 C CA . SER A 1 96 ? 4.507 -48.793 1.765 1.00 38.78 96 SER A CA 1
ATOM 768 C C . SER A 1 96 ? 3.251 -49.202 0.999 1.00 38.78 96 SER A C 1
ATOM 770 O O . SER A 1 96 ? 3.009 -48.664 -0.077 1.00 38.78 96 SER A O 1
ATOM 772 N N . GLY A 1 97 ? 2.425 -50.096 1.553 1.00 36.91 97 GLY A N 1
ATOM 773 C CA . GLY A 1 97 ? 1.126 -50.480 0.996 1.00 36.91 97 GLY A CA 1
ATOM 774 C C . GLY A 1 97 ? 0.120 -49.327 0.984 1.00 36.91 97 GLY A C 1
ATOM 775 O O . GLY A 1 97 ? -0.559 -49.121 -0.020 1.00 36.91 97 GLY A O 1
ATOM 776 N N . LEU A 1 98 ? 0.090 -48.515 2.047 1.00 41.16 98 LEU A N 1
ATOM 777 C CA . LEU A 1 98 ? -0.728 -47.299 2.138 1.00 41.16 98 LEU A CA 1
ATOM 778 C C . LEU A 1 98 ? -0.279 -46.238 1.126 1.00 41.16 98 LEU A C 1
ATOM 780 O O . LEU A 1 98 ? -1.107 -45.683 0.407 1.00 41.16 98 LEU A O 1
ATOM 784 N N . MET A 1 99 ? 1.033 -46.023 0.988 1.00 39.78 99 MET A N 1
ATOM 785 C CA . MET A 1 99 ? 1.597 -45.156 -0.053 1.00 39.78 99 MET A CA 1
ATOM 786 C C . MET A 1 99 ? 1.330 -45.682 -1.470 1.00 39.78 99 MET A C 1
ATOM 788 O O . MET A 1 99 ? 1.052 -44.899 -2.375 1.00 39.78 99 MET A O 1
ATOM 792 N N . PHE A 1 100 ? 1.369 -46.999 -1.685 1.00 36.34 100 PHE A N 1
ATOM 793 C CA . PHE A 1 100 ? 1.104 -47.613 -2.989 1.00 36.34 100 PHE A CA 1
ATOM 794 C C . PHE A 1 100 ? -0.382 -47.540 -3.377 1.00 36.34 100 PHE A C 1
ATOM 796 O O . PHE A 1 100 ? -0.692 -47.277 -4.539 1.00 36.34 100 PHE A O 1
ATOM 803 N N . LEU A 1 101 ? -1.307 -47.699 -2.422 1.00 35.50 101 LEU A N 1
ATOM 804 C CA . LEU A 1 101 ? -2.752 -47.522 -2.628 1.00 35.50 101 LEU A CA 1
ATOM 805 C C . LEU A 1 101 ? -3.117 -46.058 -2.927 1.00 35.50 101 LEU A C 1
ATOM 807 O O . LEU A 1 101 ? -3.891 -45.812 -3.852 1.00 35.50 101 LEU A O 1
ATOM 811 N N . LEU A 1 102 ? -2.494 -45.096 -2.234 1.00 38.06 102 LEU A N 1
ATOM 812 C CA . LEU A 1 102 ? -2.651 -43.653 -2.487 1.00 38.06 102 LEU A CA 1
ATOM 813 C C . LEU A 1 102 ? -2.153 -43.246 -3.889 1.00 38.06 102 LEU A C 1
ATOM 815 O O . LEU A 1 102 ? -2.779 -42.436 -4.576 1.00 38.06 102 LEU A O 1
ATOM 819 N N . VAL A 1 103 ? -1.060 -43.858 -4.358 1.00 38.41 103 VAL A N 1
ATOM 820 C CA . VAL A 1 103 ? -0.523 -43.646 -5.715 1.00 38.41 103 VAL A CA 1
ATOM 821 C C . VAL A 1 103 ? -1.381 -44.339 -6.782 1.00 38.41 103 VAL A C 1
ATOM 823 O O . VAL A 1 103 ? -1.615 -43.766 -7.846 1.00 38.41 103 VAL A O 1
ATOM 826 N N . SER A 1 104 ? -1.894 -45.540 -6.505 1.00 34.69 104 SER A N 1
ATOM 827 C CA . SER A 1 104 ? -2.709 -46.313 -7.456 1.00 34.69 104 SER A CA 1
ATOM 828 C C . SER A 1 104 ? -4.094 -45.696 -7.675 1.00 34.69 104 SER A C 1
ATOM 830 O O . SER A 1 104 ? -4.568 -45.648 -8.811 1.00 34.69 104 SER A O 1
ATOM 832 N N . ALA A 1 105 ? -4.707 -45.140 -6.624 1.00 36.62 105 ALA A N 1
ATOM 833 C CA . ALA A 1 105 ? -5.969 -44.399 -6.715 1.00 36.62 105 ALA A CA 1
ATOM 834 C C . ALA A 1 105 ? -5.860 -43.117 -7.568 1.00 36.62 105 ALA A C 1
ATOM 836 O O . ALA A 1 105 ? -6.868 -42.627 -8.066 1.00 36.62 105 ALA A O 1
ATOM 837 N N . SER A 1 106 ? -4.639 -42.620 -7.802 1.00 41.03 106 SER A N 1
ATOM 838 C CA . SER A 1 106 ? -4.360 -41.393 -8.562 1.00 41.03 106 SER A CA 1
ATOM 839 C C . SER A 1 106 ? -4.089 -41.620 -10.063 1.00 41.03 106 SER A C 1
ATOM 841 O O . SER A 1 106 ? -3.736 -40.674 -10.761 1.00 41.03 106 SER A O 1
ATOM 843 N N . THR A 1 107 ? -4.217 -42.853 -10.580 1.00 37.59 107 THR A N 1
ATOM 844 C CA . THR A 1 107 ? -3.948 -43.177 -12.006 1.00 37.59 107 THR A CA 1
ATOM 845 C C . THR A 1 107 ? -5.175 -43.540 -12.842 1.00 37.59 107 THR A C 1
ATOM 847 O O . THR A 1 107 ? -5.023 -43.942 -13.991 1.00 37.59 107 THR A O 1
ATOM 850 N N . LYS A 1 108 ? -6.396 -43.340 -12.337 1.00 33.34 108 LYS A N 1
ATOM 851 C CA . LYS A 1 108 ? -7.596 -43.376 -13.185 1.00 33.34 108 LYS A CA 1
ATOM 852 C C . LYS A 1 108 ? -7.994 -41.959 -13.583 1.00 33.34 108 LYS A C 1
ATOM 854 O O . LYS A 1 108 ? -8.771 -41.315 -12.890 1.00 33.34 108 LYS A O 1
ATOM 859 N N . HIS A 1 109 ? -7.453 -41.495 -14.701 1.00 43.19 109 HIS A N 1
ATOM 860 C CA . HIS A 1 109 ? -8.248 -40.682 -15.611 1.00 43.19 109 HIS A CA 1
ATOM 861 C C . HIS A 1 109 ? -8.823 -41.661 -16.628 1.00 43.19 109 HIS A C 1
ATOM 863 O O . HIS A 1 109 ? -8.051 -42.448 -17.167 1.00 43.19 109 HIS A O 1
ATOM 869 N N . ASP A 1 110 ? -10.146 -41.681 -16.786 1.00 34.00 110 ASP A N 1
ATOM 870 C CA . ASP A 1 110 ? -10.793 -41.616 -18.099 1.00 34.00 110 ASP A CA 1
ATOM 871 C C . ASP A 1 110 ? -12.322 -41.745 -17.988 1.00 34.00 110 ASP A C 1
ATOM 873 O O . ASP A 1 110 ? -12.826 -42.599 -17.258 1.00 34.00 110 ASP A O 1
ATOM 877 N N . HIS A 1 111 ? -12.970 -40.909 -18.809 1.00 35.34 111 HIS A N 1
ATOM 878 C CA . HIS A 1 111 ? -14.308 -41.006 -19.410 1.00 35.34 111 HIS A CA 1
ATOM 879 C C . HIS A 1 111 ? -15.528 -40.374 -18.702 1.00 35.34 111 HIS A C 1
ATOM 881 O O . HIS A 1 111 ? -15.922 -40.807 -17.621 1.00 35.34 111 HIS A O 1
ATOM 887 N N . ASP A 1 112 ? -16.091 -39.400 -19.449 1.00 36.31 112 ASP A N 1
ATOM 888 C CA . ASP A 1 112 ? -17.516 -39.212 -19.797 1.00 36.31 112 ASP A CA 1
ATOM 889 C C . ASP A 1 112 ? -18.452 -38.672 -18.688 1.00 36.31 112 ASP A C 1
ATOM 891 O O . ASP A 1 112 ? -18.293 -39.008 -17.520 1.00 36.31 112 ASP A O 1
ATOM 895 N N . ASP A 1 113 ? -19.453 -37.811 -18.902 1.00 40.06 113 ASP A N 1
ATOM 896 C CA . ASP A 1 113 ? -20.090 -37.203 -20.079 1.00 40.06 113 ASP A CA 1
ATOM 897 C C . ASP A 1 113 ? -20.878 -35.949 -19.617 1.00 40.06 113 ASP A C 1
ATOM 899 O O . ASP A 1 113 ? -21.053 -35.704 -18.419 1.00 40.06 113 ASP A O 1
ATOM 903 N N . ASP A 1 114 ? -21.304 -35.191 -20.626 1.00 43.62 114 ASP A N 1
ATOM 904 C CA . ASP A 1 114 ? -22.332 -34.148 -20.757 1.00 43.62 114 ASP A CA 1
ATOM 905 C C . ASP A 1 114 ? -23.461 -34.039 -19.704 1.00 43.62 114 ASP A C 1
ATOM 907 O O . ASP A 1 114 ? -23.926 -35.025 -19.140 1.00 43.62 114 ASP A O 1
ATOM 911 N N . ASP A 1 115 ? -23.973 -32.814 -19.514 1.00 42.09 115 ASP A N 1
ATOM 912 C CA . ASP A 1 115 ? -25.350 -32.499 -19.937 1.00 42.09 115 ASP A CA 1
ATOM 913 C C . ASP A 1 115 ? -25.683 -30.998 -19.812 1.00 42.09 115 ASP A C 1
ATOM 915 O O . ASP A 1 115 ? -25.450 -30.339 -18.793 1.00 42.09 115 ASP A O 1
ATOM 919 N N . ASP A 1 116 ? -26.246 -30.493 -20.909 1.00 48.38 116 ASP A N 1
ATOM 920 C CA . ASP A 1 116 ? -26.870 -29.189 -21.108 1.00 48.38 116 ASP A CA 1
ATOM 921 C C . ASP A 1 116 ? -28.081 -28.957 -20.189 1.00 48.38 116 ASP A C 1
ATOM 923 O O . ASP A 1 116 ? -28.808 -29.887 -19.853 1.00 48.38 116 ASP A O 1
ATOM 927 N N . HIS A 1 117 ? -28.392 -27.683 -19.920 1.00 51.53 117 HIS A N 1
ATOM 928 C CA . HIS A 1 117 ? -29.754 -27.173 -20.122 1.00 51.53 117 HIS A CA 1
ATOM 929 C C . HIS A 1 117 ? -29.791 -25.639 -20.189 1.00 51.53 117 HIS A C 1
ATOM 931 O O . HIS A 1 117 ? -29.588 -24.941 -19.195 1.00 51.53 117 HIS A O 1
ATOM 937 N N . ASP A 1 118 ? -30.126 -25.152 -21.385 1.00 47.66 118 ASP A N 1
ATOM 938 C CA . ASP A 1 118 ? -30.776 -23.867 -21.630 1.00 47.66 118 ASP A CA 1
ATOM 939 C C . ASP A 1 118 ? -32.204 -23.859 -21.057 1.00 47.66 118 ASP A C 1
ATOM 941 O O . ASP A 1 118 ? -32.914 -24.863 -21.138 1.00 47.66 118 ASP A O 1
ATOM 945 N N . HIS A 1 119 ? -32.658 -22.698 -20.574 1.00 50.22 119 HIS A N 1
ATOM 946 C CA . HIS A 1 119 ? -33.968 -22.154 -20.950 1.00 50.22 119 HIS A CA 1
ATOM 947 C C . HIS A 1 119 ? -34.074 -20.648 -20.650 1.00 50.22 119 HIS A C 1
ATOM 949 O O . HIS A 1 119 ? -33.702 -20.172 -19.578 1.00 50.22 119 HIS A O 1
ATOM 955 N N . ASP A 1 120 ? -34.593 -19.946 -21.658 1.00 45.25 120 ASP A N 1
ATOM 956 C CA . ASP A 1 120 ? -34.848 -18.511 -21.794 1.00 45.25 120 ASP A CA 1
ATOM 957 C C . ASP A 1 120 ? -36.015 -17.942 -20.955 1.00 45.25 120 ASP A C 1
ATOM 959 O O . ASP A 1 120 ? -36.878 -18.679 -20.479 1.00 45.25 120 ASP A O 1
ATOM 963 N N . HIS A 1 121 ? -36.073 -16.597 -20.987 1.00 48.25 121 HIS A N 1
ATOM 964 C CA . HIS A 1 121 ? -37.213 -15.676 -20.781 1.00 48.25 121 HIS A CA 1
ATOM 965 C C . HIS A 1 121 ? -37.621 -15.400 -19.312 1.00 48.25 121 HIS A C 1
ATOM 967 O O . HIS A 1 121 ? -37.652 -16.296 -18.483 1.00 48.25 121 HIS A O 1
ATOM 973 N N . ASP A 1 122 ? -37.827 -14.153 -18.863 1.00 43.31 122 ASP A N 1
ATOM 974 C CA . ASP A 1 122 ? -38.627 -13.082 -19.472 1.00 43.31 122 ASP A CA 1
ATOM 975 C C . ASP A 1 122 ? -38.095 -11.645 -19.259 1.00 43.31 122 ASP A C 1
ATOM 977 O O . ASP A 1 122 ? -37.337 -11.339 -18.336 1.00 43.31 122 ASP A O 1
ATOM 981 N N . HIS A 1 123 ? -38.560 -10.773 -20.159 1.00 50.03 123 HIS A N 1
ATOM 982 C CA . HIS A 1 123 ? -38.647 -9.320 -20.023 1.00 50.03 123 HIS A CA 1
ATOM 983 C C . HIS A 1 123 ? -39.663 -8.932 -18.943 1.00 50.03 123 HIS A C 1
ATOM 985 O O . HIS A 1 123 ? -40.767 -9.454 -18.967 1.00 50.03 123 HIS A O 1
ATOM 991 N N . ASP A 1 124 ? -39.339 -7.919 -18.138 1.00 49.38 124 ASP A N 1
ATOM 992 C CA . ASP A 1 124 ? -40.329 -6.994 -17.578 1.00 49.38 124 ASP A CA 1
ATOM 993 C C . ASP A 1 124 ? -39.744 -5.572 -17.645 1.00 49.38 124 ASP A C 1
ATOM 995 O O . ASP A 1 124 ? -38.834 -5.205 -16.895 1.00 49.38 124 ASP A O 1
ATOM 999 N N . ASP A 1 125 ? -40.244 -4.804 -18.614 1.00 51.47 125 ASP A N 1
ATOM 1000 C CA . ASP A 1 125 ? -40.339 -3.349 -18.530 1.00 51.47 125 ASP A CA 1
ATOM 1001 C C . ASP A 1 125 ? -41.525 -3.031 -17.604 1.00 51.47 125 ASP A C 1
ATOM 1003 O O . ASP A 1 125 ? -42.584 -3.623 -17.779 1.00 51.47 125 ASP A O 1
ATOM 1007 N N . ASP A 1 126 ? -41.350 -2.139 -16.622 1.00 47.56 126 ASP A N 1
ATOM 1008 C CA . ASP A 1 126 ? -42.277 -1.023 -16.373 1.00 47.56 126 ASP A CA 1
ATOM 1009 C C . ASP A 1 126 ? -41.838 -0.141 -15.181 1.00 47.56 126 ASP A C 1
ATOM 1011 O O . ASP A 1 126 ? -41.468 -0.602 -14.098 1.00 47.56 126 ASP A O 1
ATOM 1015 N N . ASP A 1 127 ? -41.936 1.161 -15.455 1.00 43.78 127 ASP A N 1
ATOM 1016 C CA . ASP A 1 127 ? -42.262 2.292 -14.583 1.00 43.78 127 ASP A CA 1
ATOM 1017 C C . ASP A 1 127 ? -41.267 2.850 -13.541 1.00 43.78 127 ASP A C 1
ATOM 1019 O O . ASP A 1 127 ? -41.133 2.426 -12.393 1.00 43.78 127 ASP A O 1
ATOM 1023 N N . ASP A 1 128 ? -40.627 3.940 -13.986 1.00 51.44 128 ASP A N 1
ATOM 1024 C CA . ASP A 1 128 ? -40.597 5.270 -13.356 1.00 51.44 128 ASP A CA 1
ATOM 1025 C C . ASP A 1 128 ? -41.005 5.372 -11.865 1.00 51.44 128 ASP A C 1
ATOM 1027 O O . ASP A 1 128 ? -42.172 5.518 -11.506 1.00 51.44 128 ASP A O 1
ATOM 1031 N N . ASP A 1 129 ? -39.999 5.494 -10.993 1.00 46.53 129 ASP A N 1
ATOM 1032 C CA . ASP A 1 129 ? -40.091 6.384 -9.831 1.00 46.53 129 ASP A CA 1
ATOM 1033 C C . ASP A 1 129 ? -38.789 7.181 -9.698 1.00 46.53 129 ASP A C 1
ATOM 1035 O O . ASP A 1 129 ? -37.767 6.738 -9.155 1.00 46.53 129 ASP A O 1
ATOM 1039 N N . HIS A 1 130 ? -38.842 8.393 -10.247 1.00 54.94 130 HIS A N 1
ATOM 1040 C CA . HIS A 1 130 ? -37.908 9.474 -9.988 1.00 54.94 130 HIS A CA 1
ATOM 1041 C C . HIS A 1 130 ? -38.004 9.917 -8.522 1.00 54.94 130 HIS A C 1
ATOM 1043 O O . HIS A 1 130 ? -38.562 10.963 -8.191 1.00 54.94 130 HIS A O 1
ATOM 1049 N N . ASN A 1 131 ? -37.331 9.178 -7.645 1.00 43.38 131 ASN A N 1
ATOM 1050 C CA . ASN A 1 131 ? -36.893 9.702 -6.363 1.00 43.38 131 ASN A CA 1
ATOM 1051 C C . ASN A 1 131 ? -35.387 9.450 -6.216 1.00 43.38 131 ASN A C 1
ATOM 1053 O O . ASN A 1 131 ? -34.961 8.288 -6.239 1.00 43.38 131 ASN A O 1
ATOM 1057 N N . PRO A 1 132 ? -34.537 10.490 -6.079 1.00 44.12 132 PRO A N 1
ATOM 1058 C CA . PRO A 1 132 ? -33.127 10.273 -5.817 1.00 44.12 132 PRO A CA 1
ATOM 1059 C C . PRO A 1 132 ? -33.002 9.576 -4.465 1.00 44.12 132 PRO A C 1
ATOM 1061 O O . PRO A 1 132 ? -33.112 10.199 -3.408 1.00 44.12 132 PRO A O 1
ATOM 1064 N N . LYS A 1 133 ? -32.772 8.255 -4.506 1.00 41.34 133 LYS A N 1
ATOM 1065 C CA . LYS A 1 133 ? -32.386 7.477 -3.331 1.00 41.34 133 LYS A CA 1
ATOM 1066 C C . LYS A 1 133 ? -31.268 8.255 -2.630 1.00 41.34 133 LYS A C 1
ATOM 1068 O O . LYS A 1 133 ? -30.264 8.562 -3.285 1.00 41.34 133 LYS A O 1
ATOM 1073 N N . PRO A 1 134 ? -31.408 8.579 -1.331 1.00 44.50 134 PRO A N 1
ATOM 1074 C CA . PRO A 1 134 ? -30.315 9.177 -0.579 1.00 44.50 134 PRO A CA 1
ATOM 1075 C C . PRO A 1 134 ? -29.075 8.292 -0.759 1.00 44.50 134 PRO A C 1
ATOM 1077 O O . PRO A 1 134 ? -29.227 7.068 -0.876 1.00 44.50 134 PRO A O 1
ATOM 1080 N N . PRO A 1 135 ? -27.865 8.877 -0.851 1.00 46.84 135 PRO A N 1
ATOM 1081 C CA . PRO A 1 135 ? -26.665 8.129 -1.200 1.00 46.84 135 PRO A CA 1
ATOM 1082 C C . PRO A 1 135 ? -26.578 6.911 -0.288 1.00 46.84 135 PRO A C 1
ATOM 1084 O O . PRO A 1 135 ? -26.587 7.067 0.934 1.00 46.84 135 PRO A O 1
ATOM 1087 N N . LYS A 1 136 ? -26.582 5.711 -0.892 1.00 45.91 136 LYS A N 1
ATOM 1088 C CA . LYS A 1 136 ? -26.580 4.429 -0.177 1.00 45.91 136 LYS A CA 1
ATOM 1089 C C . LYS A 1 136 ? -25.573 4.515 0.965 1.00 45.91 136 LYS A C 1
ATOM 1091 O O . LYS A 1 136 ? -24.365 4.621 0.737 1.00 45.91 136 LYS A O 1
ATOM 1096 N N . SER A 1 137 ? -26.105 4.528 2.184 1.00 56.31 137 SER A N 1
ATOM 1097 C CA . SER A 1 137 ? -25.326 4.501 3.410 1.00 56.31 137 SER A CA 1
ATOM 1098 C C . SER A 1 137 ? -24.417 3.274 3.363 1.00 56.31 137 SER A C 1
ATOM 1100 O O . SER A 1 137 ? -24.875 2.148 3.192 1.00 56.31 137 SER A O 1
ATOM 1102 N N . CYS A 1 138 ? -23.113 3.507 3.440 1.00 64.75 138 CYS A N 1
ATOM 1103 C CA . CYS A 1 138 ? -22.066 2.546 3.102 1.00 64.75 138 CYS A CA 1
ATOM 1104 C C . CYS A 1 138 ? -21.705 1.609 4.276 1.00 64.75 138 CYS A C 1
ATOM 1106 O O . CYS A 1 138 ? -20.562 1.202 4.452 1.00 64.75 138 CYS A O 1
ATOM 1108 N N . THR A 1 139 ? -22.661 1.290 5.148 1.00 62.19 139 THR A N 1
ATOM 1109 C CA . THR A 1 139 ? -22.372 0.784 6.503 1.00 62.19 139 THR A CA 1
ATOM 1110 C C . THR A 1 139 ? -21.582 -0.525 6.556 1.00 62.19 139 THR A C 1
ATOM 1112 O O . THR A 1 139 ? -20.793 -0.685 7.487 1.00 62.19 139 THR A O 1
ATOM 1115 N N . LYS A 1 140 ? -21.756 -1.435 5.588 1.00 64.62 140 LYS A N 1
ATOM 1116 C CA . LYS A 1 140 ? -21.005 -2.707 5.503 1.00 64.62 140 LYS A CA 1
ATOM 1117 C C . LYS A 1 140 ? -19.906 -2.721 4.439 1.00 64.62 140 LYS A C 1
ATOM 1119 O O . LYS A 1 140 ? -19.008 -3.546 4.512 1.00 64.62 140 LYS A O 1
ATOM 1124 N N . GLU A 1 141 ? -19.983 -1.830 3.458 1.00 86.69 141 GLU A N 1
ATOM 1125 C CA . GLU A 1 141 ? -19.055 -1.797 2.320 1.00 86.69 141 GLU A CA 1
ATOM 1126 C C . GLU A 1 141 ? -17.889 -0.828 2.536 1.00 86.69 141 GLU A C 1
ATOM 1128 O O . GLU A 1 141 ? -16.931 -0.839 1.768 1.00 86.69 141 GLU A O 1
ATOM 1133 N N . CYS A 1 142 ? -17.963 0.033 3.552 1.00 92.06 142 CYS A N 1
ATOM 1134 C CA . CYS A 1 142 ? -16.913 0.995 3.845 1.00 92.06 142 CYS A CA 1
ATOM 1135 C C . CYS A 1 142 ? -15.856 0.429 4.786 1.00 92.06 142 CYS A C 1
ATOM 1137 O O . CYS A 1 142 ? -16.157 -0.271 5.752 1.00 92.06 142 CYS A O 1
ATOM 1139 N N . VAL A 1 143 ? -14.611 0.803 4.505 1.00 95.38 143 VAL A N 1
ATOM 1140 C CA . VAL A 1 143 ? -13.458 0.498 5.346 1.00 95.38 143 VAL A CA 1
ATOM 1141 C C . VAL A 1 143 ? -13.577 1.289 6.646 1.00 95.38 143 VAL A C 1
ATOM 1143 O O . VAL A 1 143 ? -13.988 2.455 6.640 1.00 95.38 143 VAL A O 1
ATOM 1146 N N . ARG A 1 144 ? -13.219 0.654 7.761 1.00 94.69 144 ARG A N 1
ATOM 1147 C CA . ARG A 1 144 ? -13.261 1.249 9.100 1.00 94.69 144 ARG A CA 1
ATOM 1148 C C . ARG A 1 144 ? -11.882 1.311 9.735 1.00 94.69 144 ARG A C 1
ATOM 1150 O O . ARG A 1 144 ? -11.048 0.442 9.482 1.00 94.69 144 ARG A O 1
ATOM 1157 N N . ASP A 1 145 ? -11.656 2.342 10.537 1.00 95.38 145 ASP A N 1
ATOM 1158 C CA . ASP A 1 145 ? -10.452 2.470 11.349 1.00 95.38 145 ASP A CA 1
ATOM 1159 C C . ASP A 1 145 ? -10.565 1.636 12.632 1.00 95.38 145 ASP A C 1
ATOM 1161 O O . ASP A 1 145 ? -11.570 0.968 12.889 1.00 95.38 145 ASP A O 1
ATOM 1165 N N . SER A 1 146 ? -9.512 1.661 13.444 1.00 93.50 146 SER A N 1
ATOM 1166 C CA . SER A 1 146 ? -9.417 0.924 14.702 1.00 93.50 146 SER A CA 1
ATOM 1167 C C . SER A 1 146 ? -10.452 1.334 15.750 1.00 93.50 146 SER A C 1
ATOM 1169 O O . SER A 1 146 ? -10.659 0.584 16.700 1.00 93.50 146 SER A O 1
ATOM 1171 N N . ASN A 1 147 ? -11.088 2.499 15.600 1.00 94.19 147 ASN A N 1
ATOM 1172 C CA . ASN A 1 147 ? -12.162 2.963 16.479 1.00 94.19 147 ASN A CA 1
ATOM 1173 C C . ASN A 1 147 ? -13.550 2.566 15.945 1.00 94.19 147 ASN A C 1
ATOM 1175 O O . ASN A 1 147 ? -14.557 2.780 16.616 1.00 94.19 147 ASN A O 1
ATOM 1179 N N . GLY A 1 148 ? -13.612 1.969 14.750 1.00 92.81 148 GLY A N 1
ATOM 1180 C CA . GLY A 1 148 ? -14.848 1.605 14.069 1.00 92.81 148 GLY A CA 1
ATOM 1181 C C . GLY A 1 148 ? -15.432 2.728 13.210 1.00 92.81 148 GLY A C 1
ATOM 1182 O O . GLY A 1 148 ? -16.487 2.524 12.599 1.00 92.81 148 GLY A O 1
ATOM 1183 N N . ASP A 1 149 ? -14.765 3.879 13.106 1.00 94.12 149 ASP A N 1
ATOM 1184 C CA . ASP A 1 149 ? -15.207 4.993 12.273 1.00 94.12 149 ASP A CA 1
ATOM 1185 C C . ASP A 1 149 ? -14.876 4.738 10.801 1.00 94.12 149 ASP A C 1
ATOM 1187 O O . ASP A 1 149 ? -13.928 4.036 10.458 1.00 94.12 149 ASP A O 1
ATOM 1191 N N . MET A 1 150 ? -15.678 5.296 9.891 1.00 93.94 150 MET A N 1
ATOM 1192 C CA . MET A 1 150 ? -15.430 5.139 8.456 1.00 93.94 150 MET A CA 1
ATOM 1193 C C . MET A 1 150 ? -14.145 5.860 8.051 1.00 93.94 150 MET A C 1
ATOM 1195 O O . MET A 1 150 ? -14.028 7.070 8.271 1.00 93.94 150 MET A O 1
ATOM 1199 N N . LEU A 1 151 ? -13.252 5.156 7.353 1.00 94.19 151 LEU A N 1
ATOM 1200 C CA . LEU A 1 151 ? -12.081 5.771 6.735 1.00 94.19 151 LEU A CA 1
ATOM 1201 C C . LEU A 1 151 ? -12.514 6.863 5.756 1.00 94.19 151 LEU A C 1
ATOM 1203 O O . LEU A 1 151 ? -13.375 6.633 4.904 1.00 94.19 151 LEU A O 1
ATOM 1207 N N . GLN A 1 152 ? -11.902 8.040 5.862 1.00 92.88 152 GLN A N 1
ATOM 1208 C CA . GLN A 1 152 ? -12.191 9.192 5.013 1.00 92.88 152 GLN A CA 1
ATOM 1209 C C . GLN A 1 152 ? -11.032 9.472 4.059 1.00 92.88 152 GLN A C 1
ATOM 1211 O O . GLN A 1 152 ? -9.868 9.484 4.453 1.00 92.88 152 GLN A O 1
ATOM 1216 N N . MET A 1 153 ? -11.353 9.768 2.802 1.00 90.88 153 MET A N 1
ATOM 1217 C CA . MET A 1 153 ? -10.374 10.310 1.858 1.00 90.88 153 MET A CA 1
ATOM 1218 C C . MET A 1 153 ? -9.802 11.635 2.376 1.00 90.88 153 MET A C 1
ATOM 1220 O O . MET A 1 153 ? -10.488 12.396 3.065 1.00 90.88 153 MET A O 1
ATOM 1224 N N . GLY A 1 154 ? -8.536 11.902 2.054 1.00 87.88 154 GLY A N 1
ATOM 1225 C CA . GLY A 1 154 ? -7.851 13.128 2.477 1.00 87.88 154 GLY A CA 1
ATOM 1226 C C . GLY A 1 154 ? -7.527 13.209 3.977 1.00 87.88 154 GLY A C 1
ATOM 1227 O O . GLY A 1 154 ? -7.065 14.250 4.436 1.00 87.88 154 GLY A O 1
ATOM 1228 N N . THR A 1 155 ? -7.772 12.142 4.743 1.00 92.50 155 THR A N 1
ATOM 1229 C CA . THR A 1 155 ? -7.394 12.031 6.160 1.00 92.50 155 THR A CA 1
ATOM 1230 C C . THR A 1 155 ? -6.186 11.108 6.302 1.00 92.50 155 THR A C 1
ATOM 1232 O O . THR A 1 155 ? -6.098 10.099 5.604 1.00 92.50 155 THR A O 1
ATOM 1235 N N . ASN A 1 156 ? -5.265 11.466 7.196 1.00 94.25 156 ASN A N 1
ATOM 1236 C CA . ASN A 1 156 ? -4.058 10.699 7.489 1.00 94.25 156 ASN A CA 1
ATOM 1237 C C . ASN A 1 156 ? -4.383 9.479 8.371 1.00 94.25 156 ASN A C 1
ATOM 1239 O O . ASN A 1 156 ? -5.022 9.615 9.418 1.00 94.25 156 ASN A O 1
ATOM 1243 N N . TYR A 1 157 ? -3.901 8.301 7.976 1.00 95.25 157 TYR A N 1
ATOM 1244 C CA . TYR A 1 157 ? -4.012 7.067 8.756 1.00 95.25 157 TYR A CA 1
ATOM 1245 C C . TYR A 1 157 ? -2.681 6.319 8.799 1.00 95.25 157 TYR A C 1
ATOM 1247 O O . TYR A 1 157 ? -2.092 6.031 7.758 1.00 95.25 157 TYR A O 1
ATOM 1255 N N . TYR A 1 158 ? -2.243 5.905 9.982 1.00 93.62 158 TYR A N 1
ATOM 1256 C CA . TYR A 1 158 ? -1.212 4.880 10.102 1.00 93.62 158 TYR A CA 1
ATOM 1257 C C . TYR A 1 158 ? -1.783 3.534 9.656 1.00 93.62 158 TYR A C 1
ATOM 1259 O O . TYR A 1 158 ? -2.870 3.133 10.082 1.00 93.62 158 TYR A O 1
ATOM 1267 N N . VAL A 1 159 ? -1.040 2.821 8.811 1.00 93.94 159 VAL A N 1
ATOM 1268 C CA . VAL A 1 159 ? -1.354 1.438 8.442 1.00 93.94 159 VAL A CA 1
ATOM 1269 C C . VAL A 1 159 ? -0.508 0.527 9.313 1.00 93.94 159 VAL A C 1
ATOM 1271 O O . VAL A 1 159 ? 0.698 0.399 9.106 1.00 93.94 159 VAL A O 1
ATOM 1274 N N . GLN A 1 160 ? -1.149 -0.088 10.301 1.00 90.50 160 GLN A N 1
ATOM 1275 C CA . GLN A 1 160 ? -0.474 -0.927 11.278 1.00 90.50 160 GLN A CA 1
ATOM 1276 C C . GLN A 1 160 ? -0.687 -2.396 10.936 1.00 90.50 160 GLN A C 1
ATOM 1278 O O . GLN A 1 160 ? -1.839 -2.839 10.871 1.00 90.50 160 GLN A O 1
ATOM 1283 N N . PRO A 1 161 ? 0.382 -3.169 10.724 1.00 89.25 161 PRO A N 1
ATOM 1284 C CA . PRO A 1 161 ? 0.237 -4.584 10.477 1.00 89.25 161 PRO A CA 1
ATOM 1285 C C . PRO A 1 161 ? -0.064 -5.356 11.768 1.00 89.25 161 PRO A C 1
ATOM 1287 O O . PRO A 1 161 ? 0.441 -5.042 12.844 1.00 89.25 161 PRO A O 1
ATOM 1290 N N . ILE A 1 162 ? -0.890 -6.391 11.656 1.00 83.75 162 ILE A N 1
ATOM 1291 C CA . ILE A 1 162 ? -1.284 -7.246 12.772 1.00 83.75 162 ILE A CA 1
ATOM 1292 C C . ILE A 1 162 ? -0.244 -8.359 12.919 1.00 83.75 162 ILE A C 1
ATOM 1294 O O . ILE A 1 162 ? -0.238 -9.334 12.168 1.00 83.75 162 ILE A O 1
ATOM 1298 N N . PHE A 1 163 ? 0.656 -8.207 13.892 1.00 68.94 163 PHE A N 1
ATOM 1299 C CA . PHE A 1 163 ? 1.618 -9.239 14.280 1.00 68.94 163 PHE A CA 1
ATOM 1300 C C . PHE A 1 163 ? 1.482 -9.575 15.772 1.00 68.94 163 PHE A C 1
ATOM 1302 O O . PHE A 1 163 ? 1.133 -8.688 16.551 1.00 68.94 163 PHE A O 1
ATOM 1309 N N . PRO A 1 164 ? 1.788 -10.819 16.192 1.00 51.38 164 PRO A N 1
ATOM 1310 C CA . PRO A 1 164 ? 1.699 -11.227 17.598 1.00 51.38 164 PRO A CA 1
ATOM 1311 C C . PRO A 1 164 ? 2.598 -10.421 18.551 1.00 51.38 164 PRO A C 1
ATOM 1313 O O . PRO A 1 164 ? 2.275 -10.325 19.730 1.00 51.38 164 PRO A O 1
ATOM 1316 N N . ASP A 1 165 ? 3.681 -9.821 18.032 1.00 48.38 165 ASP A N 1
ATOM 1317 C CA . ASP A 1 165 ? 4.789 -9.281 18.832 1.00 48.38 165 ASP A CA 1
ATOM 1318 C C . ASP A 1 165 ? 5.118 -7.799 18.506 1.00 48.38 165 ASP A C 1
ATOM 1320 O O . ASP A 1 165 ? 6.274 -7.401 18.566 1.00 48.38 165 ASP A O 1
ATOM 1324 N N . GLU A 1 166 ? 4.111 -6.986 18.154 1.00 56.25 166 GLU A N 1
ATOM 1325 C CA . GLU A 1 166 ? 4.215 -5.522 17.937 1.00 56.25 166 GLU A CA 1
ATOM 1326 C C . GLU A 1 166 ? 5.109 -5.086 16.759 1.00 56.25 166 GLU A C 1
ATOM 1328 O O . GLU A 1 166 ? 6.229 -4.610 16.919 1.00 56.25 166 GLU A O 1
ATOM 1333 N N . ALA A 1 167 ? 4.572 -5.161 15.541 1.00 55.12 167 ALA A N 1
ATOM 1334 C CA . ALA A 1 167 ? 5.064 -4.307 14.466 1.00 55.12 167 ALA A CA 1
ATOM 1335 C C . ALA A 1 167 ? 4.231 -3.030 14.422 1.00 55.12 167 ALA A C 1
ATOM 1337 O O . ALA A 1 167 ? 3.001 -3.072 14.489 1.00 55.12 167 ALA A O 1
ATOM 1338 N N . TRP A 1 168 ? 4.908 -1.898 14.293 1.00 69.00 168 TRP A N 1
ATOM 1339 C CA . TRP A 1 168 ? 4.284 -0.614 14.572 1.00 69.00 168 TRP A CA 1
ATOM 1340 C C . TRP A 1 168 ? 3.716 0.033 13.307 1.00 69.00 168 TRP A C 1
ATOM 1342 O O . TRP A 1 168 ? 2.616 0.585 13.366 1.00 69.00 168 TRP A O 1
ATOM 1352 N N . GLY A 1 169 ? 4.374 -0.112 12.151 1.00 85.12 169 GLY A N 1
ATOM 1353 C CA . GLY A 1 169 ? 3.822 0.345 10.874 1.00 85.12 169 GLY A CA 1
ATOM 1354 C C . GLY A 1 169 ? 4.785 0.291 9.693 1.00 85.12 169 GLY A C 1
ATOM 1355 O O . GLY A 1 169 ? 5.696 -0.540 9.646 1.00 85.12 169 GLY A O 1
ATOM 1356 N N . PHE A 1 170 ? 4.544 1.163 8.712 1.00 90.81 170 PHE A N 1
ATOM 1357 C CA . PHE A 1 170 ? 5.306 1.235 7.466 1.00 90.81 170 PHE A CA 1
ATOM 1358 C C . PHE A 1 170 ? 5.949 2.610 7.271 1.00 90.81 170 PHE A C 1
ATOM 1360 O O . PHE A 1 170 ? 5.288 3.639 7.395 1.00 90.81 170 PHE A O 1
ATOM 1367 N N . GLU A 1 171 ? 7.226 2.619 6.906 1.00 90.31 171 GLU A N 1
ATOM 1368 C CA . GLU A 1 171 ? 8.056 3.815 6.770 1.00 90.31 171 GLU A CA 1
ATOM 1369 C C . GLU A 1 171 ? 8.730 3.875 5.390 1.00 90.31 171 GLU A C 1
ATOM 1371 O O . GLU A 1 171 ? 8.826 2.877 4.665 1.00 90.31 171 GLU A O 1
ATOM 1376 N N . LEU A 1 172 ? 9.184 5.0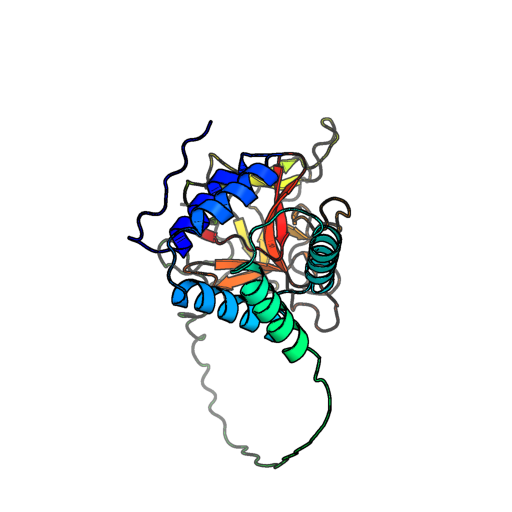66 5.007 1.00 90.88 172 LEU A N 1
ATOM 1377 C CA . LEU A 1 172 ? 9.956 5.297 3.799 1.00 90.88 172 LEU A CA 1
ATOM 1378 C C . LEU A 1 172 ? 11.446 5.076 4.046 1.00 90.88 172 LEU A C 1
ATOM 1380 O O . LEU A 1 172 ? 12.050 5.693 4.919 1.00 90.88 172 LEU A O 1
ATOM 1384 N N . ALA A 1 173 ? 12.073 4.261 3.201 1.00 90.50 173 ALA A N 1
ATOM 1385 C CA . ALA A 1 173 ? 13.513 4.027 3.263 1.00 90.50 173 ALA A CA 1
ATOM 1386 C C . ALA A 1 173 ? 14.158 4.024 1.876 1.00 90.50 173 ALA A C 1
ATOM 1388 O O . ALA A 1 173 ? 13.528 3.681 0.871 1.00 90.50 173 ALA A O 1
ATOM 1389 N N . SER A 1 174 ? 15.446 4.378 1.827 1.00 91.81 174 SER A N 1
ATOM 1390 C CA . SER A 1 174 ? 16.261 4.175 0.628 1.00 91.81 174 SER A CA 1
ATOM 1391 C C . SER A 1 174 ? 16.349 2.685 0.317 1.00 91.81 174 SER A C 1
ATOM 1393 O O . SER A 1 174 ? 16.711 1.869 1.169 1.00 91.81 174 SER A O 1
ATOM 1395 N N . ILE A 1 175 ? 16.040 2.347 -0.931 1.00 89.69 175 ILE A N 1
ATOM 1396 C CA . ILE A 1 175 ? 16.207 1.000 -1.491 1.00 89.69 175 ILE A CA 1
ATOM 1397 C C . ILE A 1 175 ? 17.322 0.971 -2.546 1.00 89.69 175 ILE A C 1
ATOM 1399 O O . ILE A 1 175 ? 17.438 0.011 -3.311 1.00 89.69 175 ILE A O 1
ATOM 1403 N N . SER A 1 176 ? 18.116 2.042 -2.615 1.00 87.50 176 SER A N 1
ATOM 1404 C CA . SER A 1 176 ? 19.312 2.115 -3.443 1.00 87.50 176 SER A CA 1
ATOM 1405 C C . SER A 1 176 ? 20.461 1.349 -2.795 1.00 87.50 176 SER A C 1
ATOM 1407 O O . SER A 1 176 ? 20.636 1.379 -1.580 1.00 87.50 176 SER A O 1
ATOM 1409 N N . ASN A 1 177 ? 21.277 0.698 -3.623 1.00 83.75 177 ASN A N 1
ATOM 1410 C CA . ASN A 1 177 ? 22.531 0.086 -3.175 1.00 83.75 177 ASN A CA 1
ATOM 1411 C C . ASN A 1 177 ? 23.692 1.100 -3.130 1.00 83.75 177 ASN A C 1
ATOM 1413 O O . ASN A 1 177 ? 24.780 0.758 -2.679 1.00 83.75 177 ASN A O 1
ATOM 1417 N N . ASP A 1 178 ? 23.483 2.313 -3.649 1.00 87.12 178 ASP A N 1
ATOM 1418 C CA . ASP A 1 178 ? 24.466 3.394 -3.694 1.00 87.12 178 ASP A CA 1
ATOM 1419 C C . ASP A 1 178 ? 24.133 4.402 -2.583 1.00 87.12 178 ASP A C 1
ATOM 1421 O O . ASP A 1 178 ? 23.102 5.073 -2.634 1.00 87.12 178 ASP A O 1
ATOM 1425 N N . ILE A 1 179 ? 24.991 4.474 -1.561 1.00 83.81 179 ILE A N 1
ATOM 1426 C CA . ILE A 1 179 ? 24.791 5.322 -0.372 1.00 83.81 179 ILE A CA 1
ATOM 1427 C C . ILE A 1 179 ? 24.753 6.807 -0.755 1.00 83.81 179 ILE A C 1
ATOM 1429 O O . ILE A 1 179 ? 23.988 7.572 -0.168 1.00 83.81 179 ILE A O 1
ATOM 1433 N N . ASP A 1 180 ? 25.505 7.203 -1.784 1.00 89.69 180 ASP A N 1
ATOM 1434 C CA . ASP A 1 180 ? 25.554 8.587 -2.261 1.00 89.69 180 ASP A CA 1
ATOM 1435 C C . ASP A 1 180 ? 24.330 8.946 -3.122 1.00 89.69 180 ASP A C 1
ATOM 1437 O O . ASP A 1 180 ? 24.088 10.115 -3.435 1.00 89.69 180 ASP A O 1
ATOM 1441 N N . LYS A 1 181 ? 23.528 7.943 -3.505 1.00 90.62 181 LYS A N 1
ATOM 1442 C CA . LYS A 1 181 ? 22.299 8.102 -4.290 1.00 90.62 181 LYS A CA 1
ATOM 1443 C C . LYS A 1 181 ? 21.138 7.415 -3.576 1.00 90.62 181 LYS A C 1
ATOM 1445 O O . LYS A 1 181 ? 20.768 6.305 -3.954 1.00 90.62 181 LYS A O 1
ATOM 1450 N N . PRO A 1 182 ? 20.483 8.081 -2.612 1.00 88.56 182 PRO A N 1
ATOM 1451 C CA . PRO A 1 182 ? 19.469 7.476 -1.739 1.00 88.56 182 PRO A CA 1
ATOM 1452 C C . PRO A 1 182 ? 18.129 7.160 -2.430 1.00 88.56 182 PRO A C 1
ATOM 1454 O O . PRO A 1 182 ? 17.151 6.821 -1.771 1.00 88.56 182 PRO A O 1
ATOM 1457 N N . CYS A 1 183 ? 18.054 7.298 -3.753 1.00 90.50 183 CYS A N 1
ATOM 1458 C CA . CYS A 1 183 ? 16.841 7.116 -4.535 1.00 90.50 183 CYS A CA 1
ATOM 1459 C C . CYS A 1 183 ? 16.940 5.876 -5.429 1.00 90.50 183 CYS A C 1
ATOM 1461 O O . CYS A 1 183 ? 18.006 5.619 -5.991 1.00 90.50 183 CYS A O 1
ATOM 1463 N N . PRO A 1 184 ? 15.829 5.151 -5.650 1.00 90.06 184 PRO A N 1
ATOM 1464 C CA . PRO A 1 184 ? 14.467 5.465 -5.200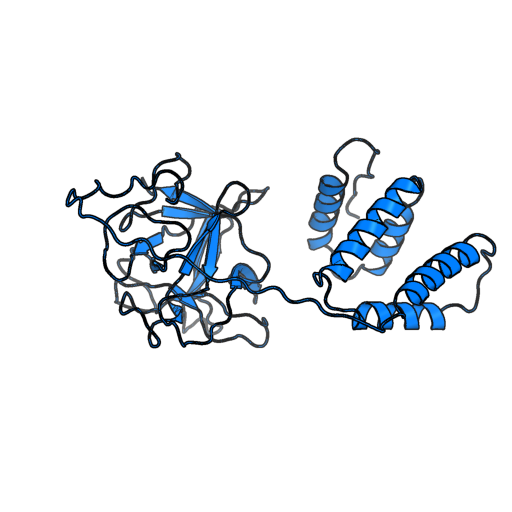 1.00 90.06 184 PRO A CA 1
ATOM 1465 C C . PRO A 1 184 ? 14.210 5.133 -3.720 1.00 90.06 184 PRO A C 1
ATOM 1467 O O . PRO A 1 184 ? 14.972 4.393 -3.101 1.00 90.06 184 PRO A O 1
ATOM 1470 N N . LEU A 1 185 ? 13.110 5.666 -3.179 1.00 91.56 185 LEU A N 1
ATOM 1471 C CA . LEU A 1 185 ? 12.556 5.240 -1.892 1.00 91.56 185 LEU A CA 1
ATOM 1472 C C . LEU A 1 185 ? 11.566 4.088 -2.098 1.00 91.56 185 LEU A C 1
ATOM 1474 O O . LEU A 1 185 ? 10.793 4.075 -3.064 1.00 91.56 185 LEU A O 1
ATOM 1478 N N . GLY A 1 186 ? 11.585 3.138 -1.170 1.00 93.00 186 GLY A N 1
ATOM 1479 C CA . GLY A 1 186 ? 10.592 2.080 -1.033 1.00 93.00 186 GLY A CA 1
ATOM 1480 C C . GLY A 1 186 ? 9.850 2.185 0.293 1.00 93.00 186 GLY A C 1
ATOM 1481 O O . GLY A 1 186 ? 10.180 3.017 1.136 1.00 93.00 186 GLY A O 1
ATOM 1482 N N . ILE A 1 187 ? 8.857 1.315 0.457 1.00 95.12 187 ILE A N 1
ATOM 1483 C CA . ILE A 1 187 ? 8.086 1.198 1.692 1.00 95.12 187 ILE A CA 1
ATOM 1484 C C . ILE A 1 187 ? 8.598 -0.021 2.454 1.00 95.12 187 ILE A C 1
ATOM 1486 O O . ILE A 1 187 ? 8.625 -1.132 1.907 1.00 95.12 187 ILE A O 1
ATOM 1490 N N . VAL A 1 188 ? 9.019 0.188 3.696 1.00 92.88 188 VAL A N 1
ATOM 1491 C CA . VAL A 1 188 ? 9.557 -0.848 4.580 1.00 92.88 188 VAL A CA 1
ATOM 1492 C C . VAL A 1 188 ? 8.725 -0.957 5.847 1.00 92.88 188 VAL A C 1
ATOM 1494 O O . VAL A 1 188 ? 8.134 0.017 6.298 1.00 92.88 188 VAL A O 1
ATOM 1497 N N . GLN A 1 189 ? 8.655 -2.154 6.412 1.00 89.44 189 GLN A N 1
ATOM 1498 C CA . GLN A 1 189 ? 8.112 -2.366 7.745 1.00 89.44 189 GLN A CA 1
ATOM 1499 C C . GLN A 1 189 ? 9.114 -1.867 8.786 1.00 89.44 189 GLN A C 1
ATOM 1501 O O . GLN A 1 189 ? 10.292 -2.222 8.721 1.00 89.44 189 GLN A O 1
ATOM 1506 N N . GLU A 1 190 ? 8.615 -1.083 9.738 1.00 80.75 190 GLU A N 1
ATOM 1507 C CA . GLU A 1 190 ? 9.372 -0.561 10.872 1.00 80.75 190 GLU A CA 1
ATOM 1508 C C . GLU A 1 190 ? 9.048 -1.356 12.147 1.00 80.75 190 GLU A C 1
ATOM 1510 O O . GLU A 1 190 ? 7.900 -1.751 12.388 1.00 80.75 190 GLU A O 1
ATOM 1515 N N . ASP A 1 191 ? 10.078 -1.593 12.958 1.00 74.88 191 ASP A N 1
ATOM 1516 C CA . ASP A 1 191 ? 10.017 -2.451 14.142 1.00 74.88 191 ASP A CA 1
ATOM 1517 C C . ASP A 1 191 ? 9.787 -1.649 15.440 1.00 74.88 191 ASP A C 1
ATOM 1519 O O . ASP A 1 191 ? 9.492 -2.254 16.466 1.00 74.88 191 ASP A O 1
ATOM 1523 N N . TYR A 1 192 ? 9.872 -0.309 15.415 1.00 73.81 192 TYR A N 1
ATOM 1524 C CA . TYR A 1 192 ? 9.779 0.521 16.634 1.00 73.81 192 TYR A CA 1
ATOM 1525 C C . TYR A 1 192 ? 8.777 1.681 16.593 1.00 73.81 192 TYR A C 1
ATOM 1527 O O . TYR A 1 192 ? 8.373 2.174 17.645 1.00 73.81 192 TYR A O 1
ATOM 1535 N N . TYR A 1 193 ? 8.389 2.151 15.408 1.00 79.94 193 TYR A N 1
ATOM 1536 C CA . TYR A 1 193 ? 7.567 3.352 15.241 1.00 79.94 193 TYR A CA 1
ATOM 1537 C C . TYR A 1 193 ? 6.363 3.082 14.346 1.00 79.94 193 TYR A C 1
ATOM 1539 O O . TYR A 1 193 ? 6.457 2.253 13.440 1.00 79.94 193 TYR A O 1
ATOM 1547 N N . PRO A 1 194 ? 5.242 3.805 14.540 1.00 80.19 194 PRO A N 1
ATOM 1548 C CA . PRO A 1 194 ? 4.019 3.607 13.759 1.00 80.19 194 PRO A CA 1
ATOM 1549 C C . PRO A 1 194 ? 4.189 3.865 12.251 1.00 80.19 194 PRO A C 1
ATOM 1551 O O . PRO A 1 194 ? 3.265 3.622 11.476 1.00 80.19 194 PRO A O 1
ATOM 1554 N N . GLY A 1 195 ? 5.368 4.329 11.834 1.00 88.25 195 GLY A N 1
ATOM 1555 C CA . GLY A 1 195 ? 5.699 4.674 10.465 1.00 88.25 195 GLY A CA 1
ATOM 1556 C C . GLY A 1 195 ? 5.135 6.033 10.081 1.00 88.25 195 GLY A C 1
ATOM 1557 O O . GLY A 1 195 ? 4.769 6.837 10.940 1.00 88.25 195 GLY A O 1
ATOM 1558 N N . THR A 1 196 ? 5.032 6.274 8.780 1.00 91.06 196 THR A N 1
ATOM 1559 C CA . THR A 1 196 ? 4.485 7.520 8.243 1.00 91.06 196 THR A CA 1
ATOM 1560 C C . THR A 1 196 ? 3.027 7.300 7.830 1.00 91.06 196 THR A C 1
ATOM 1562 O O . THR A 1 196 ? 2.734 6.328 7.123 1.00 91.06 196 THR A O 1
ATOM 1565 N N . PRO A 1 197 ? 2.093 8.182 8.233 1.00 93.38 197 PRO A N 1
ATOM 1566 C CA . PRO A 1 197 ? 0.685 8.010 7.915 1.00 93.38 197 PRO A CA 1
ATOM 1567 C C . PRO A 1 197 ? 0.413 8.206 6.418 1.00 93.38 197 PRO A C 1
ATOM 1569 O O . PRO A 1 197 ? 1.057 9.006 5.733 1.00 93.38 197 PRO A O 1
ATOM 1572 N N . LEU A 1 198 ? -0.578 7.468 5.925 1.00 94.19 198 LEU A N 1
ATOM 1573 C CA . LEU A 1 198 ? -1.017 7.453 4.538 1.00 94.19 198 LEU A CA 1
ATOM 1574 C C . LEU A 1 198 ? -2.288 8.268 4.341 1.00 94.19 198 LEU A C 1
ATOM 1576 O O . LEU A 1 198 ? -3.158 8.342 5.209 1.00 94.19 198 LEU A O 1
ATOM 1580 N N . LEU A 1 199 ? -2.400 8.802 3.137 1.00 93.31 199 LEU A N 1
ATOM 1581 C CA . LEU A 1 199 ? -3.600 9.364 2.556 1.00 93.31 199 LEU A CA 1
ATOM 1582 C C . LEU A 1 199 ? -4.153 8.393 1.509 1.00 93.31 199 LEU A C 1
ATOM 1584 O O . LEU A 1 199 ? -3.446 7.565 0.925 1.00 93.31 199 LEU A O 1
ATOM 1588 N N . PHE A 1 200 ? -5.452 8.521 1.271 1.00 93.94 200 PHE A N 1
ATOM 1589 C CA . PHE A 1 200 ? -6.146 7.793 0.223 1.00 93.94 200 PHE A CA 1
ATOM 1590 C C . PHE A 1 200 ? -6.941 8.768 -0.629 1.00 93.94 200 PHE A C 1
ATOM 1592 O O . PHE A 1 200 ? -7.621 9.664 -0.113 1.00 93.94 200 PHE A O 1
ATOM 1599 N N . SER A 1 201 ? -6.900 8.555 -1.940 1.00 90.44 201 SER A N 1
ATOM 1600 C CA . SER A 1 201 ? -7.653 9.351 -2.905 1.00 90.44 201 SER A CA 1
ATOM 1601 C C . SER A 1 201 ? -8.252 8.483 -4.007 1.00 90.44 201 SER A C 1
ATOM 1603 O O . SER A 1 201 ? -7.693 7.460 -4.407 1.00 90.44 201 SER A O 1
ATOM 1605 N N . HIS A 1 202 ? -9.421 8.893 -4.495 1.00 85.88 202 HIS A N 1
ATOM 1606 C CA . HIS A 1 202 ? -10.069 8.284 -5.648 1.00 85.88 202 HIS A CA 1
ATOM 1607 C C . HIS A 1 202 ? -9.778 9.106 -6.910 1.00 85.88 202 HIS A C 1
ATOM 1609 O O . HIS A 1 202 ? -9.487 10.298 -6.835 1.00 85.88 202 HIS A O 1
ATOM 1615 N N . ALA A 1 203 ? -9.939 8.500 -8.089 1.00 74.06 203 ALA A N 1
ATOM 1616 C CA . ALA A 1 203 ? -9.756 9.189 -9.370 1.00 74.06 203 ALA A CA 1
ATOM 1617 C C . ALA A 1 203 ? -10.605 10.463 -9.525 1.00 74.06 203 ALA A C 1
ATOM 1619 O O . ALA A 1 203 ? -10.172 11.423 -10.153 1.00 74.06 203 ALA A O 1
ATOM 1620 N N . ASN A 1 204 ? -11.817 10.437 -8.964 1.00 65.75 204 ASN A N 1
ATOM 1621 C CA . ASN A 1 204 ? -12.864 11.432 -9.213 1.00 65.75 204 ASN A CA 1
ATOM 1622 C C . ASN A 1 204 ? -13.278 12.216 -7.955 1.00 65.75 204 ASN A C 1
ATOM 1624 O O . ASN A 1 204 ? -14.198 13.026 -8.025 1.00 65.75 204 ASN A O 1
ATOM 1628 N N . SER A 1 205 ? -12.674 11.939 -6.794 1.00 73.88 205 SER A N 1
ATOM 1629 C CA . SER A 1 205 ? -12.989 12.639 -5.545 1.00 73.88 205 SER A CA 1
ATOM 1630 C C . SER A 1 205 ? -11.842 12.531 -4.547 1.00 73.88 205 SER A C 1
ATOM 1632 O O . SER A 1 205 ? -11.231 11.475 -4.397 1.00 73.88 205 SER A O 1
ATOM 1634 N N . GLU A 1 206 ? -11.609 13.618 -3.817 1.00 71.44 206 GLU A N 1
ATOM 1635 C CA . GLU A 1 206 ? -10.677 13.672 -2.685 1.00 71.44 206 GLU A CA 1
ATOM 1636 C C . GLU A 1 206 ? -11.406 13.664 -1.332 1.00 71.44 206 GLU A C 1
ATOM 1638 O O . GLU A 1 206 ? -10.782 13.804 -0.284 1.00 71.44 206 GLU A O 1
ATOM 1643 N N . LYS A 1 207 ? -12.739 13.524 -1.340 1.00 77.69 207 LYS A N 1
ATOM 1644 C CA . LYS A 1 207 ? -13.583 13.529 -0.140 1.00 77.69 207 LYS A CA 1
ATOM 1645 C C . LYS A 1 207 ? -14.587 12.381 -0.163 1.00 77.69 207 LYS A C 1
ATOM 1647 O O . LYS A 1 207 ? -15.107 12.014 -1.219 1.00 77.69 207 LYS A O 1
ATOM 1652 N N . GLY A 1 208 ? -14.909 11.885 1.027 1.00 87.56 208 GLY A N 1
ATOM 1653 C CA . GLY A 1 208 ? -15.912 10.849 1.251 1.00 87.56 208 GLY A CA 1
ATOM 1654 C C . GLY A 1 208 ? -15.331 9.583 1.870 1.00 87.56 208 GLY A C 1
ATOM 1655 O O . GLY A 1 208 ? -14.119 9.450 2.040 1.00 87.56 208 GLY A O 1
ATOM 1656 N N . ALA A 1 209 ? -16.225 8.658 2.208 1.00 91.56 209 ALA A N 1
ATOM 1657 C CA . ALA A 1 209 ? -15.851 7.399 2.831 1.00 91.56 209 ALA A CA 1
ATOM 1658 C C . ALA A 1 209 ? -15.175 6.452 1.827 1.00 91.56 209 ALA A C 1
ATOM 1660 O O . ALA A 1 209 ? -15.593 6.342 0.669 1.00 91.56 209 ALA A O 1
ATOM 1661 N N . ILE A 1 210 ? -14.145 5.748 2.288 1.00 92.69 210 ILE A N 1
ATOM 1662 C CA . ILE A 1 210 ? -13.417 4.756 1.500 1.00 92.69 210 ILE A CA 1
ATOM 1663 C C . ILE A 1 210 ? -14.204 3.448 1.472 1.00 92.69 210 ILE A C 1
ATOM 1665 O O . ILE A 1 210 ? -14.558 2.898 2.514 1.00 92.69 210 ILE A O 1
ATOM 1669 N N . ARG A 1 211 ? -14.452 2.936 0.264 1.00 92.75 211 ARG A N 1
ATOM 1670 C CA . ARG A 1 211 ? -15.154 1.671 0.031 1.00 92.75 211 ARG A CA 1
ATOM 1671 C C . ARG A 1 211 ? -14.179 0.524 -0.192 1.00 92.75 211 ARG A C 1
ATOM 1673 O O . ARG A 1 211 ? -13.128 0.702 -0.810 1.00 92.75 211 ARG A O 1
ATOM 1680 N N . LEU A 1 212 ? -14.571 -0.659 0.260 1.00 94.62 212 LEU A N 1
ATOM 1681 C CA . LEU A 1 212 ? -13.895 -1.911 -0.046 1.00 94.62 212 LEU A CA 1
ATOM 1682 C C . LEU A 1 212 ? -13.816 -2.120 -1.562 1.00 94.62 212 LEU A C 1
ATOM 1684 O O . LEU A 1 212 ? -14.695 -1.701 -2.318 1.00 94.62 212 LEU A O 1
ATOM 1688 N N . SER A 1 213 ? -12.749 -2.784 -2.002 1.00 94.81 213 SER A N 1
ATOM 1689 C CA . SER A 1 213 ? -12.533 -3.222 -3.389 1.00 94.81 213 SER A CA 1
ATOM 1690 C C . SER A 1 213 ? -12.618 -2.124 -4.463 1.00 94.81 213 SER A C 1
ATOM 1692 O O . SER A 1 213 ? -12.751 -2.427 -5.649 1.00 94.81 213 SER A O 1
ATOM 1694 N N . THR A 1 214 ? -12.509 -0.852 -4.076 1.00 93.38 214 THR A N 1
ATOM 1695 C CA . THR A 1 214 ? -12.496 0.294 -4.995 1.00 93.38 214 THR A CA 1
ATOM 1696 C C . THR A 1 214 ? -11.058 0.692 -5.315 1.00 93.38 214 THR A C 1
ATOM 1698 O O . THR A 1 214 ? -10.199 0.621 -4.442 1.00 93.38 214 THR A O 1
ATOM 1701 N N . ASP A 1 215 ? -10.793 1.093 -6.562 1.00 95.50 215 ASP A N 1
ATOM 1702 C CA . ASP A 1 215 ? -9.466 1.540 -6.993 1.00 95.50 215 ASP A CA 1
ATOM 1703 C C . ASP A 1 215 ? -9.092 2.874 -6.327 1.00 95.50 215 ASP A C 1
ATOM 1705 O O . ASP A 1 215 ? -9.775 3.888 -6.488 1.00 95.50 215 ASP A O 1
ATOM 1709 N N . LEU A 1 216 ? -7.976 2.877 -5.603 1.00 95.94 216 LEU A N 1
ATOM 1710 C CA . LEU A 1 216 ? -7.474 4.013 -4.836 1.00 95.94 216 LEU A CA 1
ATOM 1711 C C . LEU A 1 216 ? -6.020 4.298 -5.201 1.00 95.94 216 LEU A C 1
ATOM 1713 O O . LEU A 1 216 ? -5.222 3.376 -5.395 1.00 95.94 216 LEU A O 1
ATOM 1717 N N . ASN A 1 217 ? -5.659 5.578 -5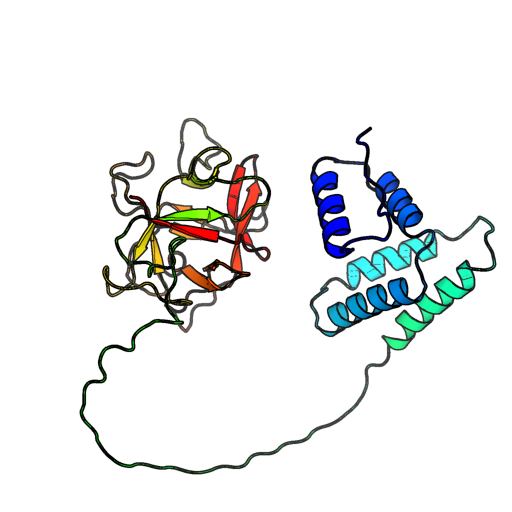.227 1.00 96.19 217 ASN A N 1
ATOM 1718 C CA . ASN A 1 217 ? -4.273 5.964 -5.019 1.00 96.19 217 ASN A CA 1
ATOM 1719 C C . ASN A 1 217 ? -4.001 6.008 -3.511 1.00 96.19 217 ASN A C 1
ATOM 1721 O O . ASN A 1 217 ? -4.850 6.444 -2.730 1.00 96.19 217 ASN A O 1
ATOM 1725 N N . ILE A 1 218 ? -2.810 5.551 -3.134 1.00 96.00 218 ILE A N 1
ATOM 1726 C CA . ILE A 1 218 ? -2.278 5.615 -1.773 1.00 96.00 218 ILE A CA 1
ATOM 1727 C C . ILE A 1 218 ? -1.070 6.541 -1.823 1.00 96.00 218 ILE A C 1
ATOM 1729 O O . ILE A 1 218 ? -0.185 6.360 -2.668 1.00 96.00 218 ILE A O 1
ATOM 1733 N N . ASP A 1 219 ? -1.048 7.545 -0.961 1.00 91.06 219 ASP A N 1
ATOM 1734 C CA . ASP A 1 219 ? -0.028 8.583 -0.960 1.00 91.06 219 ASP A CA 1
ATOM 1735 C C . ASP A 1 219 ? 0.397 8.994 0.447 1.00 91.06 219 ASP A C 1
ATOM 1737 O O . ASP A 1 219 ? -0.170 8.560 1.446 1.00 91.06 219 ASP A O 1
ATOM 1741 N N . TYR A 1 220 ? 1.452 9.799 0.518 1.00 90.44 220 TYR A N 1
ATOM 1742 C CA . TYR A 1 220 ? 1.947 10.365 1.765 1.00 90.44 220 TYR A CA 1
ATOM 1743 C C . TYR A 1 220 ? 1.778 11.881 1.775 1.00 90.44 220 TYR A C 1
ATOM 1745 O O . TYR A 1 220 ? 2.063 12.552 0.782 1.00 90.44 220 TYR A O 1
ATOM 1753 N N . ASN A 1 221 ? 1.401 12.431 2.930 1.00 87.00 221 ASN A N 1
ATOM 1754 C CA . ASN A 1 221 ? 1.339 13.875 3.139 1.00 87.00 221 ASN A CA 1
ATOM 1755 C C . ASN A 1 221 ? 2.720 14.442 3.503 1.00 87.00 221 ASN A C 1
ATOM 1757 O O . ASN A 1 221 ? 2.981 14.777 4.659 1.00 87.00 221 ASN A O 1
ATOM 1761 N N . LEU A 1 222 ? 3.635 14.513 2.534 1.00 83.62 222 LEU A N 1
ATOM 1762 C CA . LEU A 1 222 ? 5.005 14.973 2.780 1.00 83.62 222 LEU A CA 1
ATOM 1763 C C . LEU A 1 222 ? 5.244 16.357 2.184 1.00 83.62 222 LEU A C 1
ATOM 1765 O O . LEU A 1 222 ? 4.970 16.625 1.015 1.00 83.62 222 LEU A O 1
ATOM 1769 N N . SER A 1 223 ? 5.816 17.245 2.995 1.00 76.31 223 SER A N 1
ATOM 1770 C CA . SER A 1 223 ? 6.246 18.574 2.552 1.00 76.31 223 SER A CA 1
ATOM 1771 C C . SER A 1 223 ? 7.530 18.527 1.717 1.00 76.31 223 SER A C 1
ATOM 1773 O O . SER A 1 223 ? 7.760 19.422 0.902 1.00 76.31 223 SER A O 1
ATOM 1775 N N . TYR A 1 224 ? 8.356 17.494 1.908 1.00 79.94 224 TYR A N 1
ATOM 1776 C CA . TYR A 1 224 ? 9.624 17.290 1.217 1.00 79.94 224 TYR A CA 1
ATOM 1777 C C . TYR A 1 224 ? 10.036 15.812 1.237 1.00 79.94 224 TYR A C 1
ATOM 1779 O O . TYR A 1 224 ? 9.848 15.127 2.240 1.00 79.94 224 TYR A O 1
ATOM 1787 N N . THR A 1 225 ? 10.671 15.339 0.159 1.00 81.50 225 THR A N 1
ATOM 1788 C CA . THR A 1 225 ? 11.406 14.064 0.141 1.00 81.50 225 THR A CA 1
ATOM 1789 C C . THR A 1 225 ? 12.757 14.250 -0.546 1.00 81.50 225 THR A C 1
ATOM 1791 O O . THR A 1 225 ? 12.919 15.133 -1.388 1.00 81.50 225 THR A O 1
ATOM 1794 N N . VAL A 1 226 ? 13.727 13.381 -0.251 1.00 85.06 226 VAL A N 1
ATOM 1795 C CA . VAL A 1 226 ? 15.044 13.422 -0.915 1.00 85.06 226 VAL A CA 1
ATOM 1796 C C . VAL A 1 226 ? 14.971 13.111 -2.419 1.00 85.06 226 VAL A C 1
ATOM 1798 O O . VAL A 1 226 ? 15.824 13.561 -3.180 1.00 85.06 226 VAL A O 1
ATOM 1801 N N . CYS A 1 227 ? 13.940 12.387 -2.871 1.00 84.56 227 CYS A N 1
ATOM 1802 C CA . CYS A 1 227 ? 13.820 11.944 -4.264 1.00 84.56 227 CYS A CA 1
ATOM 1803 C C . CYS A 1 227 ? 12.935 12.827 -5.140 1.00 84.56 227 CYS A C 1
ATOM 1805 O O . CYS A 1 227 ? 13.009 12.739 -6.365 1.00 84.56 227 CYS A O 1
ATOM 1807 N N . THR A 1 228 ? 12.096 13.674 -4.548 1.00 80.50 228 THR A N 1
ATOM 1808 C CA . THR A 1 228 ? 11.257 14.605 -5.300 1.00 80.50 228 THR A CA 1
ATOM 1809 C C . THR A 1 228 ? 10.884 15.825 -4.470 1.00 80.50 228 THR A C 1
ATOM 1811 O O . THR A 1 228 ? 10.650 15.738 -3.265 1.00 80.50 228 THR A O 1
ATOM 1814 N N . LYS A 1 229 ? 10.786 16.971 -5.154 1.00 75.44 229 LYS A N 1
ATOM 1815 C CA . LYS A 1 229 ? 10.222 18.213 -4.607 1.00 75.44 229 LYS A CA 1
ATOM 1816 C C . LYS A 1 229 ? 8.690 18.260 -4.714 1.00 75.44 229 LYS A C 1
ATOM 1818 O O . LYS A 1 229 ? 8.088 19.229 -4.261 1.00 75.44 229 LYS A O 1
ATOM 1823 N N . SER A 1 230 ? 8.073 17.265 -5.358 1.00 77.81 230 SER A N 1
ATOM 1824 C CA . SER A 1 230 ? 6.615 17.141 -5.445 1.00 77.81 230 SER A CA 1
ATOM 1825 C C . SER A 1 230 ? 6.020 16.791 -4.084 1.00 77.81 230 SER A C 1
ATOM 1827 O O . SER A 1 230 ? 6.619 16.025 -3.332 1.00 77.81 230 SER A O 1
ATOM 1829 N N . LYS A 1 231 ? 4.821 17.313 -3.814 1.00 76.19 231 LYS A N 1
ATOM 1830 C CA . LYS A 1 231 ? 4.003 16.907 -2.662 1.00 76.19 231 LYS A CA 1
ATOM 1831 C C . LYS A 1 231 ? 3.258 15.595 -2.913 1.00 76.19 231 LYS A C 1
ATOM 1833 O O . LYS A 1 231 ? 2.946 14.886 -1.968 1.00 76.19 231 LYS A O 1
ATOM 1838 N N . ASP A 1 232 ? 3.007 15.261 -4.178 1.00 81.56 232 ASP A N 1
ATOM 1839 C CA . ASP A 1 232 ? 2.341 14.015 -4.555 1.00 81.56 232 ASP A CA 1
ATOM 1840 C C . ASP A 1 232 ? 3.347 12.859 -4.506 1.00 81.56 232 ASP A C 1
ATOM 1842 O O . ASP A 1 232 ? 4.106 12.623 -5.454 1.00 81.56 232 ASP A O 1
ATOM 1846 N N . VAL A 1 233 ? 3.368 12.147 -3.381 1.00 90.06 233 VAL A N 1
ATOM 1847 C CA . VAL A 1 233 ? 4.239 10.990 -3.143 1.00 90.06 233 VAL A CA 1
ATOM 1848 C C . VAL A 1 233 ? 3.393 9.723 -3.208 1.00 90.06 233 VAL A C 1
ATOM 1850 O O . VAL A 1 233 ? 2.974 9.172 -2.194 1.00 90.06 233 VAL A O 1
ATOM 1853 N N . ILE A 1 234 ? 3.103 9.292 -4.435 1.00 92.94 234 ILE A N 1
ATOM 1854 C CA . ILE A 1 234 ? 2.147 8.213 -4.711 1.00 92.94 234 ILE A CA 1
ATOM 1855 C C . ILE A 1 234 ? 2.853 6.856 -4.745 1.00 92.94 234 ILE A C 1
ATOM 1857 O O . ILE A 1 234 ? 3.923 6.716 -5.356 1.00 92.94 234 ILE A O 1
ATOM 1861 N N . TRP A 1 235 ? 2.219 5.847 -4.150 1.00 96.44 235 TRP A N 1
ATOM 1862 C CA . TRP A 1 235 ? 2.624 4.451 -4.272 1.00 96.44 235 TRP A CA 1
ATOM 1863 C C . TRP A 1 235 ? 2.498 3.971 -5.718 1.00 96.44 235 TRP A C 1
ATOM 1865 O O . TRP A 1 235 ? 1.521 4.245 -6.418 1.00 96.44 235 TRP A O 1
ATOM 1875 N N . THR A 1 236 ? 3.474 3.191 -6.166 1.00 96.88 236 THR A N 1
ATOM 1876 C CA . THR A 1 236 ? 3.392 2.480 -7.439 1.00 96.88 236 THR A CA 1
ATOM 1877 C C . THR A 1 236 ? 4.072 1.124 -7.342 1.00 96.88 236 THR A C 1
ATOM 1879 O O . THR A 1 236 ? 5.061 0.942 -6.628 1.00 96.88 236 THR A O 1
ATOM 1882 N N . VAL A 1 237 ? 3.547 0.144 -8.071 1.00 97.88 237 VAL A N 1
ATOM 1883 C CA . VAL A 1 237 ? 4.211 -1.150 -8.230 1.00 97.88 237 VAL A CA 1
ATOM 1884 C C . VAL A 1 237 ? 5.472 -0.940 -9.063 1.00 97.88 237 VAL A C 1
ATOM 1886 O O . VAL A 1 237 ? 5.377 -0.591 -10.236 1.00 97.88 237 VAL A O 1
ATOM 1889 N N . GLY A 1 238 ? 6.652 -1.176 -8.492 1.00 95.69 238 GLY A N 1
ATOM 1890 C CA . GLY A 1 238 ? 7.964 -1.092 -9.138 1.00 95.69 238 GLY A CA 1
ATOM 1891 C C . GLY A 1 238 ? 8.211 -2.198 -10.173 1.00 95.69 238 GLY A C 1
ATOM 1892 O O . GLY A 1 238 ? 7.343 -3.044 -10.403 1.00 95.69 238 GLY A O 1
ATOM 1893 N N . PRO A 1 239 ? 9.317 -2.141 -10.940 1.00 94.69 239 PRO A N 1
ATOM 1894 C CA . PRO A 1 239 ? 9.635 -3.175 -11.925 1.00 94.69 239 PRO A CA 1
ATOM 1895 C C . PRO A 1 239 ? 9.830 -4.535 -11.242 1.00 94.69 239 PRO A C 1
ATOM 1897 O O . PRO A 1 239 ? 10.172 -4.598 -10.064 1.00 94.69 239 PRO A O 1
ATOM 1900 N N . TYR A 1 240 ? 9.624 -5.618 -11.993 1.00 94.25 240 TYR A N 1
ATOM 1901 C CA . TYR A 1 240 ? 9.845 -6.966 -11.475 1.00 94.25 240 TYR A CA 1
ATOM 1902 C C . TYR A 1 240 ? 11.318 -7.165 -11.104 1.00 94.25 240 TYR A C 1
ATOM 1904 O O . TYR A 1 240 ? 12.196 -7.052 -11.966 1.00 94.25 240 TYR A O 1
ATOM 1912 N N . ASP A 1 241 ? 11.585 -7.503 -9.846 1.00 92.19 241 ASP A N 1
ATOM 1913 C CA . ASP A 1 241 ? 12.906 -7.921 -9.397 1.00 92.19 241 ASP A CA 1
ATOM 1914 C C . ASP A 1 241 ? 13.036 -9.436 -9.598 1.00 92.19 241 ASP A C 1
ATOM 1916 O O . ASP A 1 241 ? 12.377 -10.243 -8.942 1.00 92.19 241 ASP A O 1
ATOM 1920 N N . ARG A 1 242 ? 13.906 -9.838 -10.531 1.00 92.12 242 ARG A N 1
ATOM 1921 C CA . ARG A 1 242 ? 14.122 -11.253 -10.869 1.00 92.12 242 ARG A CA 1
ATOM 1922 C C . ARG A 1 242 ? 14.778 -12.059 -9.749 1.00 92.12 242 ARG A C 1
ATOM 1924 O O . ARG A 1 242 ? 14.610 -13.273 -9.733 1.00 92.12 242 ARG A O 1
ATOM 1931 N N . ARG A 1 243 ? 15.547 -11.418 -8.862 1.00 88.12 243 ARG A N 1
ATOM 1932 C CA . ARG A 1 243 ? 16.232 -12.088 -7.747 1.00 88.12 243 ARG A CA 1
ATOM 1933 C C . ARG A 1 243 ? 15.267 -12.331 -6.599 1.00 88.12 243 ARG A C 1
ATOM 1935 O O . ARG A 1 243 ? 15.245 -13.430 -6.063 1.00 88.12 243 ARG A O 1
ATOM 1942 N N . ALA A 1 244 ? 14.458 -11.327 -6.271 1.00 86.12 244 ALA A N 1
ATOM 1943 C CA . ALA A 1 244 ? 13.404 -11.453 -5.267 1.00 86.12 244 ALA A CA 1
ATOM 1944 C C . ALA A 1 244 ? 12.168 -12.212 -5.778 1.00 86.12 244 ALA A C 1
ATOM 1946 O O . ALA A 1 244 ? 11.302 -12.566 -4.988 1.00 86.12 244 ALA A O 1
ATOM 1947 N N . GLN A 1 245 ? 12.067 -12.420 -7.096 1.00 89.19 245 GLN A N 1
ATOM 1948 C CA . GLN A 1 245 ? 10.899 -12.988 -7.772 1.00 89.19 245 GLN A CA 1
ATOM 1949 C C . GLN A 1 245 ? 9.586 -12.266 -7.427 1.00 89.19 245 GLN A C 1
ATOM 1951 O O . GLN A 1 245 ? 8.526 -12.877 -7.297 1.00 89.19 245 GLN A O 1
ATOM 1956 N N . SER A 1 246 ? 9.649 -10.944 -7.273 1.00 91.94 246 SER A N 1
ATOM 1957 C CA . SER A 1 246 ? 8.503 -10.139 -6.860 1.00 91.94 246 SER A CA 1
ATOM 1958 C C . SER A 1 246 ? 8.556 -8.727 -7.443 1.00 91.94 246 SER A C 1
ATOM 1960 O O . SER A 1 246 ? 9.578 -8.263 -7.954 1.00 91.94 246 SER A O 1
ATOM 1962 N N . TYR A 1 247 ? 7.419 -8.043 -7.377 1.00 96.94 247 TYR A N 1
ATOM 1963 C CA . TYR A 1 247 ? 7.306 -6.617 -7.635 1.00 96.94 247 TYR A CA 1
ATOM 1964 C C . TYR A 1 247 ? 7.260 -5.887 -6.295 1.00 96.94 247 TYR A C 1
ATOM 1966 O O . TYR A 1 247 ? 6.324 -6.077 -5.523 1.00 96.94 247 TYR A O 1
ATOM 1974 N N . PHE A 1 248 ? 8.236 -5.028 -6.022 1.00 97.00 248 PHE A N 1
ATOM 1975 C CA . PHE A 1 248 ? 8.220 -4.196 -4.818 1.00 97.00 248 PHE A CA 1
ATOM 1976 C C . PHE A 1 248 ? 7.393 -2.934 -5.021 1.00 97.00 248 PHE A C 1
ATOM 1978 O O . PHE A 1 248 ? 7.349 -2.390 -6.125 1.00 97.00 248 PHE A O 1
ATOM 1985 N N . LEU A 1 249 ? 6.794 -2.429 -3.947 1.00 97.25 249 LEU A N 1
ATOM 1986 C CA . LEU A 1 249 ? 6.196 -1.100 -3.950 1.00 97.25 249 LEU A CA 1
ATOM 1987 C C . LEU A 1 249 ? 7.292 -0.040 -3.804 1.00 97.25 249 LEU A C 1
ATOM 1989 O O . LEU A 1 249 ? 8.236 -0.190 -3.023 1.00 97.25 249 LEU A O 1
ATOM 1993 N N . VAL A 1 250 ? 7.179 1.018 -4.600 1.00 94.94 250 VAL A N 1
ATOM 1994 C CA . VAL A 1 250 ? 8.112 2.150 -4.627 1.00 94.94 250 VAL A CA 1
ATOM 1995 C C . VAL A 1 250 ? 7.340 3.462 -4.688 1.00 94.94 250 VAL A C 1
ATOM 1997 O O . VAL A 1 250 ? 6.144 3.481 -4.993 1.00 94.94 250 VAL A O 1
ATOM 2000 N N . LEU A 1 251 ? 8.034 4.565 -4.417 1.00 91.94 251 LEU A N 1
ATOM 2001 C CA . LEU A 1 251 ? 7.484 5.907 -4.587 1.00 91.94 251 LEU A CA 1
ATOM 2002 C C . LEU A 1 251 ? 7.729 6.462 -5.992 1.00 91.94 251 LEU A C 1
ATOM 2004 O O . LEU A 1 251 ? 8.640 6.034 -6.701 1.00 91.94 251 LEU A O 1
ATOM 2008 N N . GLY A 1 252 ? 6.928 7.462 -6.363 1.00 88.25 252 GLY A N 1
ATOM 2009 C CA . GLY A 1 252 ? 7.024 8.154 -7.653 1.00 88.25 252 GLY A CA 1
ATOM 2010 C C . GLY A 1 252 ? 5.918 7.781 -8.638 1.00 88.25 252 GLY A C 1
ATOM 2011 O O . GLY A 1 252 ? 6.081 7.967 -9.844 1.00 88.25 252 GLY A O 1
ATOM 2012 N N . GLY A 1 253 ? 4.803 7.240 -8.140 1.00 92.25 253 GLY A N 1
ATOM 2013 C CA . GLY A 1 253 ? 3.583 7.099 -8.923 1.00 92.25 253 GLY A CA 1
ATOM 2014 C C . GLY A 1 253 ? 2.991 8.451 -9.341 1.00 92.25 253 GLY A C 1
ATOM 2015 O O . GLY A 1 253 ? 3.461 9.523 -8.969 1.00 92.25 253 GLY A O 1
ATOM 2016 N N . VAL A 1 254 ? 1.913 8.380 -10.113 1.00 91.69 254 VAL A N 1
ATOM 2017 C CA . VAL A 1 254 ? 1.162 9.535 -10.623 1.00 91.69 254 VAL A CA 1
ATOM 2018 C C . VAL A 1 254 ? -0.250 9.481 -10.055 1.00 91.69 254 VAL A C 1
ATOM 2020 O O . VAL A 1 254 ? -0.906 8.443 -10.174 1.00 91.69 254 VAL A O 1
ATOM 2023 N N . LYS A 1 255 ? -0.704 10.595 -9.471 1.00 90.81 255 LYS A N 1
ATOM 2024 C CA . LYS A 1 255 ? -2.048 10.740 -8.905 1.00 90.81 255 LYS A CA 1
ATOM 2025 C C . LYS A 1 255 ? -3.094 10.844 -10.019 1.00 90.81 255 LYS A C 1
ATOM 2027 O O . LYS A 1 255 ? -2.877 11.525 -11.026 1.00 90.81 255 LYS A O 1
ATOM 2032 N N . GLY A 1 256 ? -4.235 10.188 -9.831 1.00 91.44 256 GLY A N 1
ATOM 2033 C CA . GLY A 1 256 ? -5.374 10.249 -10.742 1.00 91.44 256 GLY A CA 1
ATOM 2034 C C . GLY A 1 256 ? -5.089 9.675 -12.132 1.00 91.44 256 GLY A C 1
ATOM 2035 O O . GLY A 1 256 ? -4.249 8.793 -12.317 1.00 91.44 256 GLY A O 1
ATOM 2036 N N . ASN A 1 257 ? -5.826 10.175 -13.128 1.00 92.88 257 ASN A N 1
ATOM 2037 C CA . ASN A 1 257 ? -5.761 9.728 -14.525 1.00 92.88 257 ASN A CA 1
ATOM 2038 C C . ASN A 1 257 ? -5.929 8.201 -14.679 1.00 92.88 257 ASN A C 1
ATOM 2040 O O . ASN A 1 257 ? -5.033 7.556 -15.234 1.00 92.88 257 ASN A O 1
ATOM 2044 N N . PRO A 1 258 ? -7.027 7.605 -14.166 1.00 94.44 258 PRO A N 1
ATOM 2045 C CA . PRO A 1 258 ? -7.238 6.159 -14.177 1.00 94.44 258 PRO A CA 1
ATOM 2046 C C . PRO A 1 258 ? -7.168 5.609 -15.603 1.00 94.44 258 PRO A C 1
ATOM 2048 O O . PRO A 1 258 ? -7.835 6.097 -16.514 1.00 94.44 258 PRO A O 1
ATOM 2051 N N . GLY A 1 259 ? -6.325 4.601 -15.809 1.00 94.94 259 GLY A N 1
ATOM 2052 C CA . GLY A 1 259 ? -6.183 3.955 -17.105 1.00 94.94 259 GLY A CA 1
ATOM 2053 C C . GLY A 1 259 ? -4.821 3.311 -17.301 1.00 94.94 259 GLY A C 1
ATOM 2054 O O . GLY A 1 259 ? -4.006 3.199 -16.386 1.00 94.94 259 GLY A O 1
ATOM 2055 N N . ARG A 1 260 ? -4.543 2.908 -18.544 1.00 96.00 260 ARG A N 1
ATOM 2056 C CA . ARG A 1 260 ? -3.341 2.141 -18.909 1.00 96.00 260 ARG A CA 1
ATOM 2057 C C . ARG A 1 260 ? -2.022 2.789 -18.472 1.00 96.00 260 ARG A C 1
ATOM 2059 O O . ARG A 1 260 ? -1.089 2.075 -18.122 1.00 96.00 260 ARG A O 1
ATOM 2066 N N . LYS A 1 261 ? -1.929 4.124 -18.501 1.00 96.12 261 LYS A N 1
ATOM 2067 C CA . LYS A 1 261 ? -0.695 4.859 -18.164 1.00 96.12 261 LYS A CA 1
ATOM 2068 C C . LYS A 1 261 ? -0.400 4.903 -16.662 1.00 96.12 261 LYS A C 1
ATOM 2070 O O . LYS A 1 261 ? 0.763 4.997 -16.291 1.00 96.12 261 LYS A O 1
ATOM 2075 N N . THR A 1 262 ? -1.422 4.820 -15.813 1.00 96.44 262 THR A N 1
ATOM 2076 C CA . THR A 1 262 ? -1.298 4.917 -14.346 1.00 96.44 262 THR A CA 1
ATOM 2077 C C . THR A 1 262 ? -1.657 3.615 -13.644 1.00 96.44 262 THR A C 1
ATOM 2079 O O . THR A 1 262 ? -1.726 3.580 -12.424 1.00 96.44 262 THR A O 1
ATOM 2082 N N . ILE A 1 263 ? -1.854 2.527 -14.395 1.00 96.75 263 ILE A N 1
ATOM 2083 C CA . ILE A 1 263 ? -2.399 1.260 -13.894 1.00 96.75 263 ILE A CA 1
ATOM 2084 C C . ILE A 1 263 ? -1.665 0.701 -12.666 1.00 96.75 263 ILE A C 1
ATOM 2086 O O . ILE A 1 263 ? -2.284 0.093 -11.805 1.00 96.75 263 ILE A O 1
ATOM 2090 N N . ARG A 1 264 ? -0.362 0.972 -12.550 1.00 97.50 264 ARG A N 1
ATOM 2091 C CA . ARG A 1 264 ? 0.511 0.516 -11.456 1.00 97.50 264 ARG A CA 1
ATOM 2092 C C . ARG A 1 264 ? 0.310 1.271 -10.137 1.00 97.50 264 ARG A C 1
ATOM 2094 O O . ARG A 1 264 ? 0.925 0.895 -9.147 1.00 97.50 264 ARG A O 1
ATOM 2101 N N . ASN A 1 265 ? -0.511 2.321 -10.131 1.00 97.44 265 ASN A N 1
ATOM 2102 C CA . ASN A 1 265 ? -0.698 3.241 -9.004 1.00 97.44 265 ASN A CA 1
ATOM 2103 C C . ASN A 1 265 ? -2.028 3.004 -8.266 1.00 97.44 265 ASN A C 1
ATOM 2105 O O . ASN A 1 265 ? -2.389 3.791 -7.393 1.00 97.44 265 ASN A O 1
ATOM 2109 N N . TRP A 1 266 ? -2.783 1.976 -8.663 1.00 97.62 266 TRP A N 1
ATOM 2110 C CA . TRP A 1 266 ? -4.140 1.720 -8.187 1.00 97.62 266 TRP A CA 1
ATOM 2111 C C . TRP A 1 266 ? -4.185 0.456 -7.337 1.00 97.62 266 TRP A C 1
ATOM 2113 O O . TRP A 1 266 ? -3.820 -0.632 -7.789 1.00 97.62 266 TRP A O 1
ATOM 2123 N N . PHE A 1 267 ? -4.648 0.625 -6.105 1.00 98.19 267 PHE A N 1
ATOM 2124 C CA . PHE A 1 267 ? -4.737 -0.412 -5.087 1.00 98.19 267 PHE A CA 1
ATOM 2125 C C . PHE A 1 267 ? -6.164 -0.506 -4.561 1.00 98.19 267 PHE A C 1
ATOM 2127 O O . PHE A 1 267 ? -6.966 0.407 -4.735 1.00 98.19 267 PHE A O 1
ATOM 2134 N N . LYS A 1 268 ? -6.469 -1.618 -3.903 1.00 97.62 268 LYS A N 1
ATOM 2135 C CA . LYS A 1 268 ? -7.752 -1.889 -3.261 1.00 97.62 268 LYS A CA 1
ATOM 2136 C C . LYS A 1 268 ? -7.522 -2.255 -1.807 1.00 97.62 268 LYS A C 1
ATOM 2138 O O . LYS A 1 268 ? -6.487 -2.828 -1.470 1.00 97.62 268 LYS A O 1
ATOM 2143 N N . ILE A 1 269 ? -8.500 -1.954 -0.966 1.00 98.12 269 ILE A N 1
ATOM 2144 C CA . ILE A 1 269 ? -8.564 -2.456 0.407 1.00 98.12 269 ILE A CA 1
ATOM 2145 C C . ILE A 1 269 ? -9.653 -3.525 0.445 1.00 98.12 269 ILE A C 1
ATOM 2147 O O . ILE A 1 269 ? -10.767 -3.292 -0.028 1.00 98.12 269 ILE A O 1
ATOM 2151 N N . GLU A 1 270 ? -9.330 -4.692 0.986 1.00 95.38 270 GLU A N 1
ATOM 2152 C CA . GLU A 1 270 ? -10.236 -5.837 1.092 1.00 95.38 270 GLU A CA 1
ATOM 2153 C C . GLU A 1 270 ? -10.278 -6.347 2.528 1.00 95.38 270 GLU A C 1
ATOM 2155 O O . GLU A 1 270 ? -9.321 -6.166 3.279 1.00 95.38 270 GLU A O 1
ATOM 2160 N N . VAL A 1 271 ? -11.378 -6.999 2.904 1.00 93.38 271 VAL A N 1
ATOM 2161 C CA . VAL A 1 271 ? -11.487 -7.681 4.200 1.00 93.38 271 VAL A CA 1
ATOM 2162 C C . VAL A 1 271 ? -10.520 -8.864 4.225 1.00 93.38 271 VAL A C 1
ATOM 2164 O O . VAL A 1 271 ? -10.423 -9.619 3.253 1.00 93.38 271 VAL A O 1
ATOM 2167 N N . PHE A 1 272 ? -9.803 -9.030 5.333 1.00 91.50 272 PHE A N 1
ATOM 2168 C CA . PHE A 1 272 ? -8.910 -10.161 5.549 1.00 91.50 272 PHE A CA 1
ATOM 2169 C C . PHE A 1 272 ? -8.758 -10.446 7.041 1.00 91.50 272 PHE A C 1
ATOM 2171 O O . PHE A 1 272 ? -8.356 -9.564 7.795 1.00 91.50 272 PHE A O 1
ATOM 2178 N N . GLY A 1 273 ? -9.077 -11.677 7.451 1.00 88.12 273 GLY A N 1
ATOM 2179 C CA . GLY A 1 273 ? -9.199 -12.004 8.870 1.00 88.12 273 GLY A CA 1
ATOM 2180 C C . GLY A 1 273 ? -10.305 -11.172 9.517 1.00 88.12 273 GLY A C 1
ATOM 2181 O O . GLY A 1 273 ? -11.385 -11.025 8.941 1.00 88.12 273 GLY A O 1
ATOM 2182 N N . ASP A 1 274 ? -9.994 -10.593 10.672 1.00 87.69 274 ASP A N 1
ATOM 2183 C CA . ASP A 1 274 ? -10.878 -9.657 11.378 1.00 87.69 274 ASP A CA 1
ATOM 2184 C C . ASP A 1 274 ? -10.611 -8.193 10.979 1.00 87.69 274 ASP A C 1
ATOM 2186 O O . ASP A 1 274 ? -11.275 -7.277 11.466 1.00 87.69 274 ASP A O 1
ATOM 2190 N N . ASN A 1 275 ? -9.635 -7.960 10.093 1.00 92.62 275 ASN A N 1
ATOM 2191 C CA . ASN A 1 275 ? -9.202 -6.637 9.658 1.00 92.62 275 ASN A CA 1
ATOM 2192 C C . ASN A 1 275 ? -9.184 -6.550 8.119 1.00 92.62 275 ASN A C 1
ATOM 2194 O O . ASN A 1 275 ? -10.127 -6.969 7.438 1.00 92.62 275 ASN A O 1
ATOM 2198 N N . TYR A 1 276 ? -8.127 -5.962 7.552 1.00 96.56 276 TYR A N 1
ATOM 2199 C CA . TYR A 1 276 ? -8.020 -5.695 6.126 1.00 96.56 276 TYR A CA 1
ATOM 2200 C C . TYR A 1 276 ? -6.689 -6.161 5.548 1.00 96.56 276 TYR A C 1
ATOM 2202 O O . TYR A 1 276 ? -5.716 -6.412 6.254 1.00 96.56 276 TYR A O 1
ATOM 2210 N N . LYS A 1 277 ? -6.634 -6.211 4.221 1.00 96.88 277 LYS A N 1
ATOM 2211 C CA . LYS A 1 277 ? -5.403 -6.286 3.435 1.00 96.88 277 LYS A CA 1
ATOM 2212 C C . LYS A 1 277 ? -5.442 -5.259 2.311 1.00 96.88 277 LYS A C 1
ATOM 2214 O O . LYS A 1 277 ? -6.515 -4.853 1.858 1.00 96.88 277 LYS A O 1
ATOM 2219 N N . ILE A 1 278 ? -4.266 -4.878 1.825 1.00 98.44 278 ILE A N 1
ATOM 2220 C CA . ILE A 1 278 ? -4.126 -4.072 0.609 1.00 98.44 278 ILE A CA 1
ATOM 2221 C C . ILE A 1 278 ? -3.845 -5.021 -0.558 1.00 98.44 278 ILE A C 1
ATOM 2223 O O . ILE A 1 278 ? -3.006 -5.914 -0.452 1.00 98.44 278 ILE A O 1
ATOM 2227 N N . ARG A 1 279 ? -4.529 -4.823 -1.684 1.00 98.06 279 ARG A N 1
ATOM 2228 C CA . ARG A 1 279 ? -4.400 -5.641 -2.893 1.00 98.06 279 ARG A CA 1
ATOM 2229 C C . ARG A 1 279 ? -4.075 -4.785 -4.104 1.00 98.06 279 ARG A C 1
ATOM 2231 O O . ARG A 1 279 ? -4.644 -3.713 -4.299 1.00 98.06 279 ARG A O 1
ATOM 2238 N N . TYR A 1 280 ? -3.204 -5.292 -4.967 1.00 98.44 280 TYR A N 1
ATOM 2239 C CA . TYR A 1 280 ? -3.005 -4.760 -6.307 1.00 98.44 280 TYR A CA 1
ATOM 2240 C C . TYR A 1 280 ? -3.770 -5.627 -7.308 1.00 98.44 280 TYR A C 1
ATOM 2242 O O . TYR A 1 280 ? -3.346 -6.727 -7.659 1.00 98.44 280 TYR A O 1
ATOM 2250 N N . CYS A 1 281 ? -4.929 -5.141 -7.745 1.00 96.75 281 CYS A N 1
ATOM 2251 C CA . CYS A 1 281 ? -5.721 -5.751 -8.814 1.00 96.75 281 CYS A CA 1
ATOM 2252 C C . CYS A 1 281 ? -6.600 -4.668 -9.465 1.00 96.75 281 CYS A C 1
ATOM 2254 O O . CYS A 1 281 ? -7.809 -4.601 -9.205 1.00 96.75 281 CYS A O 1
ATOM 2256 N N . PRO A 1 282 ? -5.971 -3.748 -10.218 1.00 96.50 282 PRO A N 1
ATOM 2257 C CA . PRO A 1 282 ? -6.620 -2.526 -10.665 1.00 96.50 282 PRO A CA 1
ATOM 2258 C C . PRO A 1 282 ? -7.709 -2.793 -11.708 1.00 96.50 282 PRO A C 1
ATOM 2260 O O . PRO A 1 282 ? -7.480 -3.523 -12.672 1.00 96.50 282 PRO A O 1
ATOM 2263 N N . SER A 1 283 ? -8.869 -2.151 -11.551 1.00 94.94 283 SER A N 1
ATOM 2264 C CA . SER A 1 283 ? -9.998 -2.212 -12.503 1.00 94.94 283 SER A CA 1
ATOM 2265 C C . SER A 1 283 ? -10.125 -0.974 -13.398 1.00 94.94 283 SER A C 1
ATOM 2267 O O . SER A 1 283 ? -10.984 -0.924 -14.274 1.00 94.94 283 SER A O 1
ATOM 2269 N N . VAL A 1 284 ? -9.214 -0.007 -13.267 1.00 94.56 284 VAL A N 1
ATOM 2270 C CA . VAL A 1 284 ? -9.190 1.237 -14.061 1.00 94.56 284 VAL A CA 1
ATOM 2271 C C . VAL A 1 284 ? -8.920 1.048 -15.563 1.00 94.56 284 VAL A C 1
ATOM 2273 O O . VAL A 1 284 ? -8.958 2.011 -16.326 1.00 94.56 284 VAL A O 1
ATOM 2276 N N . CYS A 1 285 ? -8.585 -0.166 -16.007 1.00 93.88 285 CYS A N 1
ATOM 2277 C CA . CYS A 1 285 ? -8.333 -0.488 -17.409 1.00 93.88 285 CYS A CA 1
ATOM 2278 C C . CYS A 1 285 ? -8.854 -1.891 -17.744 1.00 93.88 285 CYS A C 1
ATOM 2280 O O . CYS A 1 285 ? -8.174 -2.885 -17.497 1.00 93.88 285 CYS A O 1
ATOM 2282 N N . TRP A 1 286 ? -10.035 -1.961 -18.357 1.00 90.38 286 TRP A N 1
ATOM 2283 C CA . TRP A 1 286 ? -10.746 -3.216 -18.629 1.00 90.38 286 TRP A CA 1
ATOM 2284 C C . TRP A 1 286 ? -9.999 -4.196 -19.554 1.00 90.38 286 TRP A C 1
ATOM 2286 O O . TRP A 1 286 ? -10.185 -5.401 -19.444 1.00 90.38 286 TRP A O 1
ATOM 2296 N N . ASN A 1 287 ? -9.144 -3.703 -20.458 1.00 91.38 287 ASN A N 1
ATOM 2297 C CA . ASN A 1 287 ? -8.399 -4.530 -21.418 1.00 91.38 287 ASN A CA 1
ATOM 2298 C C . ASN A 1 287 ? -6.916 -4.722 -21.055 1.00 91.38 287 ASN A C 1
ATOM 2300 O O . ASN A 1 287 ? -6.151 -5.303 -21.831 1.00 91.38 287 ASN A O 1
ATOM 2304 N N . CYS A 1 288 ? -6.481 -4.219 -19.900 1.00 92.62 288 CYS A N 1
ATOM 2305 C CA . CYS A 1 288 ? -5.104 -4.369 -19.458 1.00 92.62 288 CYS A CA 1
ATOM 2306 C C . CYS A 1 288 ? -4.906 -5.711 -18.746 1.00 92.62 288 CYS A C 1
ATOM 2308 O O . CYS A 1 288 ? -5.633 -6.050 -17.819 1.00 92.62 288 CYS A O 1
ATOM 2310 N N . LYS A 1 289 ? -3.857 -6.450 -19.123 1.00 90.50 289 LYS A N 1
ATOM 2311 C CA . LYS A 1 289 ? -3.423 -7.640 -18.379 1.00 90.50 289 LYS A CA 1
ATOM 2312 C C . LYS A 1 289 ? -2.502 -7.220 -17.238 1.00 90.50 289 LYS A C 1
ATOM 2314 O O . LYS A 1 289 ? -1.418 -6.691 -17.483 1.00 90.50 289 LYS A O 1
ATOM 2319 N N . VAL A 1 290 ? -2.934 -7.463 -16.006 1.00 91.69 290 VAL A N 1
ATOM 2320 C CA . VAL A 1 290 ? -2.178 -7.186 -14.780 1.00 91.69 290 VAL A CA 1
ATOM 2321 C C . VAL A 1 290 ? -2.083 -8.444 -13.931 1.00 91.69 290 VAL A C 1
ATOM 2323 O O . VAL A 1 290 ? -3.001 -9.257 -13.908 1.00 91.69 290 VAL A O 1
ATOM 2326 N N . VAL A 1 291 ? -0.960 -8.609 -13.236 1.00 89.69 291 VAL A N 1
ATOM 2327 C CA . VAL A 1 291 ? -0.802 -9.680 -12.249 1.00 89.69 291 VAL A CA 1
ATOM 2328 C C . VAL A 1 291 ? -1.476 -9.223 -10.962 1.00 89.69 291 VAL A C 1
ATOM 2330 O O . VAL A 1 291 ? -0.962 -8.331 -10.289 1.00 89.69 291 VAL A O 1
ATOM 2333 N N . CYS A 1 292 ? -2.629 -9.811 -10.647 1.00 95.25 292 CYS A N 1
ATOM 2334 C CA . CYS A 1 292 ? -3.335 -9.526 -9.405 1.00 95.25 292 CYS A CA 1
ATOM 2335 C C . CYS A 1 292 ? -2.690 -10.275 -8.242 1.00 95.25 292 CYS A C 1
ATOM 2337 O O . CYS A 1 292 ? -2.635 -11.504 -8.255 1.00 95.25 292 CYS A O 1
ATOM 2339 N N . LYS A 1 293 ? -2.221 -9.532 -7.241 1.00 95.88 293 LYS A N 1
ATOM 2340 C CA . LYS A 1 293 ? -1.622 -10.073 -6.017 1.00 95.88 293 LYS A CA 1
ATOM 2341 C C . LYS A 1 293 ? -1.924 -9.173 -4.830 1.00 95.88 293 LYS A C 1
ATOM 2343 O O . LYS A 1 293 ? -2.220 -7.987 -4.994 1.00 95.88 293 LYS A O 1
ATOM 2348 N N . ASP A 1 294 ? -1.831 -9.745 -3.640 1.00 97.56 294 ASP A N 1
ATOM 2349 C CA . ASP A 1 294 ? -1.942 -8.979 -2.410 1.00 97.56 294 ASP A CA 1
ATOM 2350 C C . ASP A 1 294 ? -0.618 -8.269 -2.098 1.00 97.56 294 ASP A C 1
ATOM 2352 O O . ASP A 1 294 ? 0.434 -8.595 -2.653 1.00 97.56 294 ASP A O 1
ATOM 2356 N N . VAL A 1 295 ? -0.667 -7.270 -1.223 1.00 98.00 295 VAL A N 1
ATOM 2357 C CA . VAL A 1 295 ? 0.525 -6.629 -0.673 1.00 98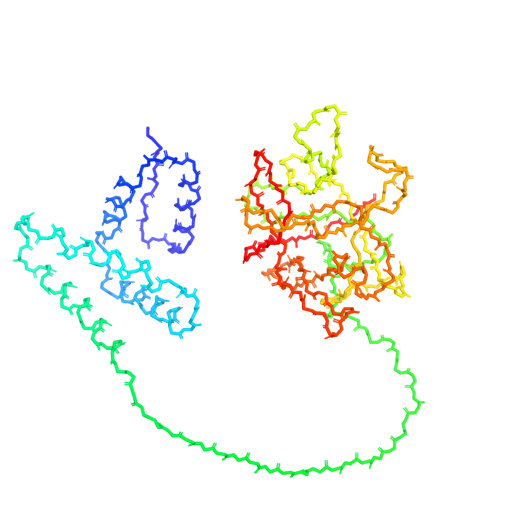.00 295 VAL A CA 1
ATOM 2358 C C . VAL A 1 295 ? 0.945 -7.395 0.577 1.00 98.00 295 VAL A C 1
ATOM 2360 O O . VAL A 1 295 ? 0.143 -7.619 1.483 1.00 98.00 295 VAL A O 1
ATOM 2363 N N . GLY A 1 296 ? 2.211 -7.796 0.619 1.00 94.31 296 GLY A N 1
ATOM 2364 C CA . GLY A 1 296 ? 2.821 -8.479 1.753 1.00 94.31 296 GLY A CA 1
ATOM 2365 C C . GLY A 1 296 ? 4.213 -7.940 2.059 1.00 94.31 296 GLY A C 1
ATOM 2366 O O . GLY A 1 296 ? 4.762 -7.121 1.317 1.00 94.31 296 GLY A O 1
ATOM 2367 N N . VAL A 1 297 ? 4.783 -8.424 3.161 1.00 91.06 297 VAL A N 1
ATOM 2368 C CA . VAL A 1 297 ? 6.143 -8.088 3.593 1.00 91.06 297 VAL A CA 1
ATOM 2369 C C . VAL A 1 297 ? 7.119 -9.129 3.054 1.00 91.06 297 VAL A C 1
ATOM 2371 O O . VAL A 1 297 ? 6.950 -10.327 3.273 1.00 91.06 297 VAL A O 1
ATOM 2374 N N . ILE A 1 298 ? 8.160 -8.665 2.369 1.00 88.50 298 ILE A N 1
ATOM 2375 C CA . ILE A 1 298 ? 9.190 -9.490 1.742 1.00 88.50 298 ILE A CA 1
ATOM 2376 C C . ILE A 1 298 ? 10.551 -9.047 2.274 1.00 88.50 298 ILE A C 1
ATOM 2378 O O . ILE A 1 298 ? 10.950 -7.894 2.109 1.00 88.50 298 ILE A O 1
ATOM 2382 N N . GLU A 1 299 ? 11.279 -9.968 2.899 1.00 88.94 299 GLU A N 1
ATOM 2383 C CA . GLU A 1 299 ? 12.645 -9.713 3.347 1.00 88.94 299 GLU A CA 1
ATOM 2384 C C . GLU A 1 299 ? 13.609 -9.769 2.156 1.00 88.94 299 GLU A C 1
ATOM 2386 O O . GLU A 1 299 ? 13.755 -10.797 1.493 1.00 88.94 299 GLU A O 1
ATOM 2391 N N . TYR A 1 300 ? 14.259 -8.646 1.858 1.00 86.75 300 TYR A N 1
ATOM 2392 C CA . TYR A 1 300 ? 15.189 -8.526 0.742 1.00 86.75 300 TYR A CA 1
ATOM 2393 C C . TYR A 1 300 ? 16.289 -7.518 1.067 1.00 86.75 300 TYR A C 1
ATOM 2395 O O . TYR A 1 300 ? 16.009 -6.397 1.485 1.00 86.75 300 TYR A O 1
ATOM 2403 N N . ASN A 1 301 ? 17.550 -7.918 0.876 1.00 84.06 301 ASN A N 1
ATOM 2404 C CA . ASN A 1 301 ? 18.738 -7.124 1.223 1.00 84.06 301 ASN A CA 1
ATOM 2405 C C . ASN A 1 301 ? 18.721 -6.581 2.669 1.00 84.06 301 ASN A C 1
ATOM 2407 O O . ASN A 1 301 ? 19.126 -5.450 2.916 1.00 84.06 301 ASN A O 1
ATOM 2411 N N . GLY A 1 302 ? 18.233 -7.383 3.622 1.00 84.25 302 GLY A N 1
ATOM 2412 C CA . GLY A 1 302 ? 18.157 -7.002 5.037 1.00 84.25 302 GLY A CA 1
ATOM 2413 C C . GLY A 1 302 ? 17.042 -6.007 5.376 1.00 84.25 302 GLY A C 1
ATOM 2414 O O . GLY A 1 302 ? 16.978 -5.542 6.507 1.00 84.25 302 GLY A O 1
ATOM 2415 N N . GLN A 1 303 ? 16.160 -5.685 4.425 1.00 87.25 303 GLN A N 1
ATOM 2416 C CA . GLN A 1 303 ? 14.987 -4.841 4.645 1.00 87.25 303 GLN A CA 1
ATOM 2417 C C . GLN A 1 303 ? 13.702 -5.659 4.496 1.00 87.25 303 GLN A C 1
ATOM 2419 O O . GLN A 1 303 ? 13.567 -6.459 3.570 1.00 87.25 303 GLN A O 1
ATOM 2424 N N . LYS A 1 304 ? 12.724 -5.411 5.368 1.00 90.62 304 LYS A N 1
ATOM 2425 C CA . LYS A 1 304 ? 11.360 -5.946 5.264 1.00 90.62 304 LYS A CA 1
ATOM 2426 C C . LYS A 1 304 ? 10.532 -5.024 4.366 1.00 90.62 304 LYS A C 1
ATOM 2428 O O . LYS A 1 304 ? 9.951 -4.056 4.839 1.00 90.62 304 LYS A O 1
ATOM 2433 N N . ARG A 1 305 ? 10.524 -5.264 3.058 1.00 93.81 305 ARG A N 1
ATOM 2434 C CA . ARG A 1 305 ? 9.924 -4.362 2.060 1.00 93.81 305 ARG A CA 1
ATOM 2435 C C . ARG A 1 305 ? 8.501 -4.775 1.713 1.00 93.81 305 ARG A C 1
ATOM 2437 O O . ARG A 1 305 ? 8.216 -5.966 1.629 1.00 93.81 305 ARG A O 1
ATOM 2444 N N . LEU A 1 306 ? 7.636 -3.811 1.412 1.00 96.44 306 LEU A N 1
ATOM 2445 C CA . LEU A 1 306 ? 6.338 -4.123 0.821 1.00 96.44 306 LEU A CA 1
ATOM 2446 C C . LEU A 1 306 ? 6.475 -4.516 -0.651 1.00 96.44 306 LEU A C 1
ATOM 2448 O O . LEU A 1 306 ? 7.159 -3.856 -1.441 1.00 96.44 306 LEU A O 1
ATOM 2452 N N . GLY A 1 307 ? 5.783 -5.584 -1.032 1.00 97.12 307 GLY A N 1
ATOM 2453 C CA . GLY A 1 307 ? 5.736 -6.070 -2.403 1.00 97.12 307 GLY A CA 1
ATOM 2454 C C . GLY A 1 307 ? 4.530 -6.958 -2.674 1.00 97.12 307 GLY A C 1
ATOM 2455 O O . GLY A 1 307 ? 3.764 -7.296 -1.774 1.00 97.12 307 GLY A O 1
ATOM 2456 N N . LEU A 1 308 ? 4.360 -7.320 -3.943 1.00 97.44 308 LEU A N 1
ATOM 2457 C CA . LEU A 1 308 ? 3.298 -8.210 -4.388 1.00 97.44 308 LEU A CA 1
ATOM 2458 C C . LEU A 1 308 ? 3.599 -9.648 -3.952 1.00 97.44 308 LEU A C 1
ATOM 2460 O O . LEU A 1 308 ? 4.633 -10.216 -4.314 1.00 97.44 308 LEU A O 1
ATOM 2464 N N . SER A 1 309 ? 2.680 -10.233 -3.193 1.00 89.44 309 SER A N 1
ATOM 2465 C CA . SER A 1 309 ? 2.853 -11.499 -2.485 1.00 89.44 309 SER A CA 1
ATOM 2466 C C . SER A 1 309 ? 1.575 -12.337 -2.537 1.00 89.44 309 SER A C 1
ATOM 2468 O O . SER A 1 309 ? 0.471 -11.805 -2.655 1.00 89.44 309 SER A O 1
ATOM 2470 N N . ASP A 1 310 ? 1.735 -13.655 -2.428 1.00 85.62 310 ASP A N 1
ATOM 2471 C CA . ASP A 1 310 ? 0.620 -14.586 -2.189 1.00 85.62 310 ASP A CA 1
ATOM 2472 C C . ASP A 1 310 ? 0.303 -14.710 -0.685 1.00 85.62 310 ASP A C 1
ATOM 2474 O O . ASP A 1 310 ? -0.709 -15.286 -0.295 1.00 85.62 310 ASP A O 1
ATOM 2478 N N . PHE A 1 311 ? 1.163 -14.133 0.160 1.00 85.25 311 PHE A N 1
ATOM 2479 C CA . PHE A 1 311 ? 0.997 -14.014 1.604 1.00 85.25 311 PHE A CA 1
ATOM 2480 C C . PHE A 1 311 ? 0.721 -12.542 1.948 1.00 85.25 311 PHE A C 1
ATOM 2482 O O . PHE A 1 311 ? 1.679 -11.760 2.031 1.00 85.25 311 PHE A O 1
ATOM 2489 N N . PRO A 1 312 ? -0.555 -12.134 2.084 1.00 89.69 312 PRO A N 1
ATOM 2490 C CA . PRO A 1 312 ? -0.916 -10.771 2.459 1.00 89.69 312 PRO A CA 1
ATOM 2491 C C . PRO A 1 312 ? -0.444 -10.435 3.874 1.00 89.69 312 PRO A C 1
ATOM 2493 O O . PRO A 1 312 ? -0.394 -11.303 4.747 1.00 89.69 312 PRO A O 1
ATOM 2496 N N . VAL A 1 313 ? -0.162 -9.155 4.115 1.00 89.56 313 VAL A N 1
ATOM 2497 C CA . VAL A 1 313 ? -0.072 -8.622 5.478 1.00 89.56 313 VAL A CA 1
ATOM 2498 C C . VAL A 1 313 ? -1.460 -8.161 5.927 1.00 89.56 313 VAL A C 1
ATOM 2500 O O . VAL A 1 313 ? -2.099 -7.357 5.247 1.00 89.56 313 VAL A O 1
ATOM 2503 N N . GLU A 1 314 ? -1.939 -8.696 7.050 1.00 92.38 314 GLU A N 1
ATOM 2504 C CA . GLU A 1 314 ? -3.156 -8.207 7.703 1.00 92.38 314 GLU A CA 1
ATOM 2505 C C . GLU A 1 314 ? -2.861 -6.854 8.354 1.00 92.38 314 GLU A C 1
ATOM 2507 O O . GLU A 1 314 ? -1.845 -6.703 9.033 1.00 92.38 314 GLU A O 1
ATOM 2512 N N . VAL A 1 315 ? -3.719 -5.861 8.130 1.00 94.00 315 VAL A N 1
ATOM 2513 C CA . VAL A 1 315 ? -3.522 -4.484 8.586 1.00 94.00 315 VAL A CA 1
ATOM 2514 C C . VAL A 1 315 ? -4.796 -3.896 9.173 1.00 94.00 315 VAL A C 1
ATOM 2516 O O . VAL A 1 315 ? -5.902 -4.161 8.699 1.00 94.00 315 VAL A O 1
ATOM 2519 N N . LYS A 1 316 ? -4.619 -3.018 10.159 1.00 94.06 316 LYS A N 1
ATOM 2520 C CA . LYS A 1 316 ? -5.637 -2.078 10.632 1.00 94.06 316 LYS A CA 1
ATOM 2521 C C . LYS A 1 316 ? -5.215 -0.644 10.324 1.00 94.06 316 LYS A C 1
ATOM 2523 O O . LYS A 1 316 ? -4.032 -0.346 10.160 1.00 94.06 316 LYS A O 1
ATOM 2528 N N . PHE A 1 317 ? -6.194 0.247 10.290 1.00 95.38 317 PHE A N 1
ATOM 2529 C CA . PHE A 1 317 ? -5.982 1.669 10.051 1.00 95.38 317 PHE A CA 1
ATOM 2530 C C . PHE A 1 317 ? -6.185 2.436 11.351 1.00 95.38 317 PHE A C 1
ATOM 2532 O O . PHE A 1 317 ? -7.218 2.277 11.994 1.00 95.38 317 PHE A O 1
ATOM 2539 N N . VAL A 1 318 ? -5.222 3.267 11.739 1.00 94.00 318 VAL A N 1
ATOM 2540 C CA . VAL A 1 318 ? -5.308 4.114 12.935 1.00 94.00 318 VAL A CA 1
ATOM 2541 C C . VAL A 1 318 ? -5.267 5.562 12.490 1.00 94.00 318 VAL A C 1
ATOM 2543 O O . VAL A 1 318 ? -4.321 5.976 11.824 1.00 94.00 318 VAL A O 1
ATOM 2546 N N . LYS A 1 319 ? -6.304 6.329 12.819 1.00 94.56 319 LYS A N 1
ATOM 2547 C CA . LYS A 1 319 ? -6.391 7.740 12.443 1.00 94.56 319 LYS A CA 1
ATOM 2548 C C . LYS A 1 319 ? -5.281 8.543 13.124 1.00 94.56 319 LYS A C 1
ATOM 2550 O O . LYS A 1 319 ? -5.089 8.412 14.330 1.00 94.56 319 LYS A O 1
ATOM 2555 N N . ASP A 1 320 ? -4.575 9.357 12.347 1.00 90.31 320 ASP A N 1
ATOM 2556 C CA . ASP A 1 320 ? -3.615 10.334 12.866 1.00 90.31 320 ASP A CA 1
ATOM 2557 C C . ASP A 1 320 ? -4.400 11.463 13.554 1.00 90.31 320 ASP A C 1
ATOM 2559 O O . ASP A 1 320 ? -5.316 12.036 12.951 1.00 90.31 320 ASP A O 1
ATOM 2563 N N . ALA A 1 321 ? -4.130 11.674 14.844 1.00 75.81 321 ALA A N 1
ATOM 2564 C CA . ALA A 1 321 ? -4.916 12.536 15.729 1.00 75.81 321 ALA A CA 1
ATOM 2565 C C . ALA A 1 321 ? -4.515 14.012 15.626 1.00 75.81 321 ALA A C 1
ATOM 2567 O O . ALA A 1 321 ? -3.301 14.302 15.568 1.00 75.81 321 ALA A O 1
#

Sequence (321 aa):
MPKFEKYDVHGDPVTHLRRYCNQLRGSRGKEELLMAYFDESLSGKSFIEVLKMGEMIEDRIKTGHIVSFAILKATTQTIQKGSRSVRGKKYEEDASGLMFLLVSASTKHDHDDDDDHDHDHDHDDDDDDHNPKPPKSCTKECVRDSNGDMLQMGTNYYVQPIFPDEAWGFELASISNDIDKPCPLGIVQEDYYPGTPLLFSHANSEKGAIRLSTDLNIDYNLSYTVCTKSKDVIWTVGPYDRRAQSYFLVLGGVKGNPGRKTIRNWFKIEVFGDNYKIRYCPSVCWNCKVVCKDVGVIEYNGQKRLGLSDFPVEVKFVKDA